Protein AF-A0A8S3RCA6-F1 (afdb_monomer_lite)

pLDDT: mean 74.39, std 16.46, range [29.83, 91.19]

Structure (mmCIF, N/CA/C/O backbone):
data_AF-A0A8S3RCA6-F1
#
_entry.id   AF-A0A8S3RCA6-F1
#
loop_
_atom_site.group_PDB
_atom_site.id
_atom_site.type_symbol
_atom_site.label_atom_id
_atom_site.label_alt_id
_atom_site.label_comp_id
_atom_site.label_asym_id
_atom_site.label_entity_id
_atom_site.label_seq_id
_atom_site.pdbx_PDB_ins_code
_atom_site.Cartn_x
_atom_site.Cartn_y
_atom_site.Cartn_z
_atom_site.occupancy
_atom_site.B_iso_or_equiv
_atom_site.auth_seq_id
_atom_site.auth_comp_id
_atom_site.auth_asym_id
_atom_site.auth_atom_id
_atom_site.pdbx_PDB_model_num
ATOM 1 N N . MET A 1 1 ? -30.533 16.360 -2.293 1.00 35.22 1 MET A N 1
ATOM 2 C CA . MET A 1 1 ? -29.053 16.396 -2.216 1.00 35.22 1 MET A CA 1
ATOM 3 C C . MET A 1 1 ? -28.481 15.273 -3.081 1.00 35.22 1 MET A C 1
ATOM 5 O O . MET A 1 1 ? -28.497 14.122 -2.670 1.00 35.22 1 MET A O 1
ATOM 9 N N . GLN A 1 2 ? -28.060 15.579 -4.310 1.00 29.83 2 GLN A N 1
ATOM 10 C CA . GLN A 1 2 ? -27.466 14.608 -5.238 1.00 29.83 2 GLN A CA 1
ATOM 11 C C . GLN A 1 2 ? -25.960 14.495 -4.982 1.00 29.83 2 GLN A C 1
ATOM 13 O O . GLN A 1 2 ? -25.217 15.459 -5.152 1.00 29.83 2 GLN A O 1
ATOM 18 N N . LEU A 1 3 ? -25.510 13.311 -4.565 1.00 32.88 3 LEU A N 1
ATOM 19 C CA . LEU A 1 3 ? -24.089 12.990 -4.443 1.00 32.88 3 LEU A CA 1
ATOM 20 C C . LEU A 1 3 ? -23.459 12.869 -5.847 1.00 32.88 3 LEU A C 1
ATOM 22 O O . LEU A 1 3 ? -24.056 12.255 -6.736 1.00 32.88 3 LEU A O 1
ATOM 26 N N . PRO A 1 4 ? -22.255 13.424 -6.082 1.00 33.28 4 PRO A N 1
ATOM 27 C CA . PRO A 1 4 ? -21.633 13.409 -7.400 1.00 33.28 4 PRO A CA 1
ATOM 28 C C . PRO A 1 4 ? -21.220 11.985 -7.810 1.00 33.28 4 PRO A C 1
ATOM 30 O O . PRO A 1 4 ? -20.382 11.350 -7.167 1.00 33.28 4 PRO A O 1
ATOM 33 N N . LYS A 1 5 ? -21.768 11.526 -8.945 1.00 37.28 5 LYS A N 1
ATOM 34 C CA . LYS A 1 5 ? -21.596 10.209 -9.605 1.00 37.28 5 LYS A CA 1
ATOM 35 C C . LYS A 1 5 ? -20.145 9.792 -9.943 1.00 37.28 5 LYS A C 1
ATOM 37 O O . LYS A 1 5 ? -19.930 8.708 -10.471 1.00 37.28 5 LYS A O 1
ATOM 42 N N . ASN A 1 6 ? -19.136 10.602 -9.616 1.00 37.44 6 ASN A N 1
ATOM 43 C CA . ASN A 1 6 ? -17.732 10.376 -9.991 1.00 37.44 6 ASN A CA 1
ATOM 44 C C . ASN A 1 6 ? -16.872 9.664 -8.929 1.00 37.44 6 ASN A C 1
ATOM 46 O O . ASN A 1 6 ? -15.682 9.465 -9.164 1.00 37.44 6 ASN A O 1
ATOM 50 N N . ARG A 1 7 ? -17.422 9.292 -7.763 1.00 39.59 7 ARG A N 1
ATOM 51 C CA . ARG A 1 7 ? -16.662 8.564 -6.721 1.00 39.59 7 ARG A CA 1
ATOM 52 C C . ARG A 1 7 ? -16.716 7.039 -6.853 1.00 39.59 7 ARG A C 1
ATOM 54 O O . ARG A 1 7 ? -15.795 6.373 -6.412 1.00 39.59 7 ARG A O 1
ATOM 61 N N . LEU A 1 8 ? -17.734 6.494 -7.520 1.00 41.62 8 LEU A N 1
ATOM 62 C CA . LEU A 1 8 ? -17.913 5.044 -7.693 1.00 41.62 8 LEU A CA 1
ATOM 63 C C . LEU A 1 8 ? -16.970 4.410 -8.732 1.00 41.62 8 LEU A C 1
ATOM 65 O O . LEU A 1 8 ? -16.856 3.192 -8.769 1.00 41.62 8 LEU A O 1
ATOM 69 N N . ARG A 1 9 ? -16.276 5.199 -9.566 1.00 46.41 9 ARG A N 1
ATOM 70 C CA . ARG A 1 9 ? -15.479 4.656 -10.682 1.00 46.41 9 ARG A CA 1
ATOM 71 C C . ARG A 1 9 ? -14.187 3.943 -10.274 1.00 46.41 9 ARG A C 1
ATOM 73 O O . ARG A 1 9 ? -13.765 3.075 -11.018 1.00 46.41 9 ARG A O 1
ATOM 80 N N . TYR A 1 10 ? -13.570 4.266 -9.136 1.00 50.38 10 TYR A N 1
ATOM 81 C CA . TYR A 1 10 ? -12.255 3.696 -8.795 1.00 50.38 10 TYR A CA 1
ATOM 82 C C . TYR A 1 10 ? -12.338 2.222 -8.396 1.00 50.38 10 TYR A C 1
ATOM 84 O O . TYR A 1 10 ? -11.565 1.417 -8.893 1.00 50.38 10 TYR A O 1
ATOM 92 N N . CYS A 1 11 ? -13.341 1.846 -7.601 1.00 53.59 11 CYS A N 1
ATOM 93 C CA . CYS A 1 11 ? -13.561 0.439 -7.272 1.00 53.59 11 CYS A CA 1
ATOM 94 C C . CYS A 1 11 ? -14.179 -0.379 -8.418 1.00 53.59 11 CYS A C 1
ATOM 96 O O . CYS A 1 11 ? -14.019 -1.593 -8.446 1.00 53.59 11 CYS A O 1
ATOM 98 N N . LEU A 1 12 ? -14.893 0.262 -9.354 1.00 46.16 12 LEU A N 1
ATOM 99 C CA . LEU A 1 12 ? -15.535 -0.421 -10.487 1.00 46.16 12 LEU A CA 1
ATOM 100 C C . LEU A 1 12 ? -14.536 -0.916 -11.546 1.00 46.16 12 LEU A C 1
ATOM 102 O O . LEU A 1 12 ? -14.899 -1.779 -12.332 1.00 46.16 12 LEU A O 1
ATOM 106 N N . LEU A 1 13 ? -13.302 -0.402 -11.564 1.00 46.78 13 LEU A N 1
ATOM 107 C CA . LEU A 1 13 ? -12.259 -0.832 -12.507 1.00 46.78 13 LEU A CA 1
ATOM 108 C C . LEU A 1 13 ? -11.434 -2.032 -12.009 1.00 46.78 13 LEU A C 1
ATOM 110 O O . LEU A 1 13 ? -10.612 -2.539 -12.759 1.00 46.78 13 LEU A O 1
ATOM 114 N N . ILE A 1 14 ? -11.618 -2.467 -10.756 1.00 49.12 14 ILE A N 1
ATOM 115 C CA . ILE A 1 14 ? -10.771 -3.493 -10.117 1.00 49.12 14 ILE A CA 1
ATOM 116 C C . ILE A 1 14 ? -11.273 -4.919 -10.420 1.00 49.12 14 ILE A C 1
ATOM 118 O O . ILE A 1 14 ? -10.495 -5.863 -10.379 1.00 49.12 14 ILE A O 1
ATOM 122 N N . PHE A 1 15 ? -12.558 -5.091 -10.753 1.00 46.88 15 PHE A N 1
ATOM 123 C CA . PHE A 1 15 ? -13.193 -6.416 -10.828 1.00 46.88 15 PHE A CA 1
ATOM 124 C C . PHE A 1 15 ? -13.282 -7.044 -12.231 1.00 46.88 15 PHE A C 1
ATOM 126 O O . PHE A 1 15 ? -13.815 -8.144 -12.334 1.00 46.88 15 PHE A O 1
ATOM 133 N N . ASP A 1 16 ? -12.786 -6.399 -13.295 1.00 38.59 16 ASP A N 1
ATOM 134 C CA . ASP A 1 16 ? -13.030 -6.875 -14.675 1.00 38.59 16 ASP A CA 1
ATOM 135 C C . ASP A 1 16 ? -11.905 -7.744 -15.278 1.00 38.59 16 ASP A C 1
ATOM 137 O O . ASP A 1 16 ? -12.037 -8.248 -16.386 1.00 38.59 16 ASP A O 1
ATOM 141 N N . GLU A 1 17 ? -10.798 -7.987 -14.569 1.00 41.53 17 GLU A N 1
ATOM 142 C CA . GLU A 1 17 ? -9.744 -8.874 -15.084 1.00 41.53 17 GLU A CA 1
ATOM 143 C C . GLU A 1 17 ? -8.926 -9.482 -13.933 1.00 41.53 17 GLU A C 1
ATOM 145 O O . GLU A 1 17 ? -7.954 -8.899 -13.453 1.00 41.53 17 GLU A O 1
ATOM 150 N N . GLN A 1 18 ? -9.305 -10.678 -13.462 1.00 44.38 18 GLN A N 1
ATOM 151 C CA . GLN A 1 18 ? -8.431 -11.489 -12.602 1.00 44.38 18 GLN A CA 1
ATOM 152 C C . GLN A 1 18 ? -7.278 -12.063 -13.433 1.00 44.38 18 GLN A C 1
ATOM 154 O O . GLN A 1 18 ? -7.255 -13.238 -13.809 1.00 44.38 18 GLN A O 1
ATOM 159 N N . MET A 1 19 ? -6.305 -11.214 -13.739 1.00 41.44 19 MET A N 1
ATOM 160 C CA . MET A 1 19 ? -5.084 -11.618 -14.414 1.00 41.44 19 MET A CA 1
ATOM 161 C C . MET A 1 19 ? -4.138 -12.247 -13.378 1.00 41.44 19 MET A C 1
ATOM 163 O O . MET A 1 19 ? -3.529 -11.559 -12.561 1.00 41.44 19 MET A O 1
ATOM 167 N N . HIS A 1 20 ? -4.056 -13.581 -13.394 1.00 48.84 20 HIS A N 1
ATOM 168 C CA . HIS A 1 20 ? -3.196 -14.414 -12.542 1.00 48.84 20 HIS A CA 1
ATOM 169 C C . HIS A 1 20 ? -1.703 -14.220 -12.880 1.00 48.84 20 HIS A C 1
ATOM 171 O O . HIS A 1 20 ? -1.061 -15.106 -13.441 1.00 48.84 20 HIS A O 1
ATOM 177 N N . CYS A 1 21 ? -1.134 -13.048 -12.589 1.00 52.44 21 CYS A N 1
ATOM 178 C CA . CYS A 1 21 ? 0.291 -12.800 -12.830 1.00 52.44 21 CYS A CA 1
ATOM 179 C C . CYS A 1 21 ? 1.182 -13.293 -11.671 1.00 52.44 21 CYS A C 1
ATOM 181 O O . CYS A 1 21 ? 2.349 -13.615 -11.890 1.00 52.44 21 CYS A O 1
ATOM 183 N N . CYS A 1 22 ? 0.642 -13.405 -10.451 1.00 60.19 22 CYS A N 1
ATOM 184 C CA . CYS A 1 22 ? 1.425 -13.690 -9.246 1.00 60.19 22 CYS A CA 1
ATOM 185 C C . CYS A 1 22 ? 1.025 -15.041 -8.640 1.00 60.19 22 CYS A C 1
ATOM 187 O O . CYS A 1 22 ? -0.157 -15.313 -8.451 1.00 60.19 22 CYS A O 1
ATOM 189 N N . SER A 1 23 ? 2.002 -15.879 -8.283 1.00 55.03 23 SER A N 1
ATOM 190 C CA . SER A 1 23 ? 1.782 -17.183 -7.634 1.00 55.03 23 SER A CA 1
ATOM 191 C C . SER A 1 23 ? 1.516 -17.073 -6.125 1.00 55.03 23 SER A C 1
ATOM 193 O O . SER A 1 23 ? 1.839 -17.995 -5.377 1.00 55.03 23 SER A O 1
ATOM 195 N N . VAL A 1 24 ? 1.020 -15.925 -5.657 1.00 60.00 24 VAL A N 1
ATOM 196 C CA . VAL A 1 24 ? 0.884 -15.619 -4.230 1.00 60.00 24 VAL A CA 1
ATOM 197 C C . VAL A 1 24 ? -0.580 -15.380 -3.900 1.00 60.00 24 VAL A C 1
ATOM 199 O O . VAL A 1 24 ? -1.249 -14.569 -4.540 1.00 60.00 24 VAL A O 1
ATOM 202 N N . ASN A 1 25 ? -1.056 -16.074 -2.872 1.00 58.25 25 ASN A N 1
ATOM 203 C CA . ASN A 1 25 ? -2.396 -15.895 -2.344 1.00 58.25 25 ASN A CA 1
ATOM 204 C C . ASN A 1 25 ? -2.435 -14.678 -1.417 1.00 58.25 25 ASN A C 1
ATOM 206 O O . ASN A 1 25 ? -1.639 -14.570 -0.485 1.00 58.25 25 ASN A O 1
ATOM 210 N N . LEU A 1 26 ? -3.392 -13.785 -1.660 1.00 66.44 26 LEU A N 1
ATOM 211 C CA . LEU A 1 26 ? -3.761 -12.748 -0.701 1.00 66.44 26 LEU A CA 1
ATOM 212 C C . LEU A 1 26 ? -4.358 -13.407 0.548 1.00 66.44 26 LEU A C 1
ATOM 214 O O . LEU A 1 26 ? -5.037 -14.433 0.462 1.00 66.44 26 LEU A O 1
ATOM 218 N N . THR A 1 27 ? -4.111 -12.823 1.715 1.00 63.62 27 THR A N 1
ATOM 219 C CA . THR A 1 27 ? -4.631 -13.339 2.984 1.00 63.62 27 THR A CA 1
ATOM 220 C C . THR A 1 27 ? -6.164 -13.258 3.023 1.00 63.62 27 THR A C 1
ATOM 222 O O . THR A 1 27 ? -6.785 -12.324 2.509 1.00 63.62 27 THR A O 1
ATOM 225 N N . GLY A 1 28 ? -6.803 -14.250 3.653 1.00 55.62 28 GLY A N 1
ATOM 226 C CA . GLY A 1 28 ? -8.254 -14.490 3.560 1.00 55.62 28 GLY A CA 1
ATOM 227 C C . GLY A 1 28 ? -9.176 -13.385 4.096 1.00 55.62 28 GLY A C 1
ATOM 228 O O . GLY A 1 28 ? -10.380 -13.445 3.882 1.00 55.62 28 GLY A O 1
ATOM 229 N N . ASN A 1 29 ? -8.644 -12.349 4.753 1.00 61.00 29 ASN A N 1
ATOM 230 C CA . ASN A 1 29 ? -9.440 -11.201 5.209 1.00 61.00 29 ASN A CA 1
ATOM 231 C C . ASN A 1 29 ? -9.604 -10.115 4.134 1.00 61.00 29 ASN A C 1
ATOM 233 O O . ASN A 1 29 ? -10.399 -9.188 4.310 1.00 61.00 29 ASN A O 1
ATOM 237 N N . VAL A 1 30 ? -8.836 -10.204 3.046 1.00 67.25 30 VAL A N 1
ATOM 238 C CA . VAL A 1 30 ? -8.795 -9.203 1.975 1.00 67.25 30 VAL A CA 1
ATOM 239 C C . VAL A 1 30 ? -8.817 -9.810 0.570 1.00 67.25 30 VAL A C 1
ATOM 241 O O . VAL A 1 30 ? -8.878 -9.057 -0.397 1.00 67.25 30 VAL A O 1
ATOM 244 N N . SER A 1 31 ? -8.825 -11.141 0.439 1.00 65.12 31 SER A N 1
ATOM 245 C CA . SER A 1 31 ? -8.811 -11.860 -0.846 1.00 65.12 31 SER A CA 1
ATOM 246 C C . SER A 1 31 ? -9.923 -11.437 -1.811 1.00 65.12 31 SER A C 1
ATOM 248 O O . SER A 1 31 ? -9.696 -11.381 -3.014 1.00 65.12 31 SER A O 1
ATOM 250 N N . ASP A 1 32 ? -11.099 -11.078 -1.290 1.00 74.44 32 ASP A N 1
ATOM 251 C CA . ASP A 1 32 ? -12.259 -10.678 -2.103 1.00 74.44 32 ASP A CA 1
ATOM 252 C C . ASP A 1 32 ? -12.297 -9.167 -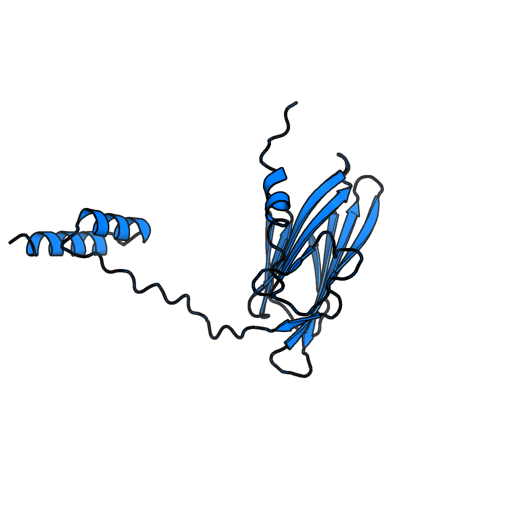2.391 1.00 74.44 32 ASP A C 1
ATOM 254 O O . ASP A 1 32 ? -13.140 -8.676 -3.145 1.00 74.44 32 ASP A O 1
ATOM 258 N N . ALA A 1 33 ? -11.413 -8.407 -1.743 1.00 82.62 33 ALA A N 1
ATOM 259 C CA . ALA A 1 33 ? -11.372 -6.951 -1.800 1.00 82.62 33 ALA A CA 1
ATOM 260 C C . ALA A 1 33 ? -10.079 -6.416 -2.417 1.00 82.62 33 AL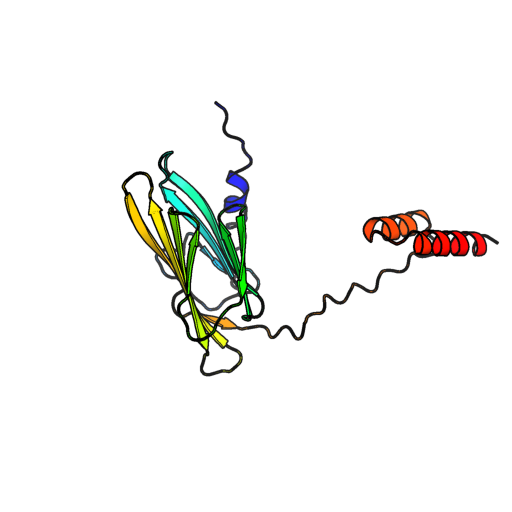A A C 1
ATOM 262 O O . ALA A 1 33 ? -10.033 -5.235 -2.751 1.00 82.62 33 ALA A O 1
ATOM 263 N N . CYS A 1 34 ? -9.048 -7.243 -2.559 1.00 85.12 34 CYS A N 1
ATOM 264 C CA . CYS A 1 34 ? -7.739 -6.863 -3.058 1.00 85.12 34 CYS A CA 1
ATOM 265 C C . CYS A 1 34 ? -7.326 -7.726 -4.247 1.00 85.12 34 CYS A C 1
ATOM 267 O O . CYS A 1 34 ? -7.726 -8.878 -4.378 1.00 85.12 34 CYS A O 1
ATOM 269 N N . SER A 1 35 ? -6.477 -7.166 -5.097 1.00 84.12 35 SER A N 1
ATOM 270 C CA . SER A 1 35 ? -5.823 -7.862 -6.195 1.00 84.12 35 SER A CA 1
ATOM 271 C C . SER A 1 35 ? -4.399 -7.346 -6.339 1.00 84.12 35 SER A C 1
ATOM 273 O O . SER A 1 35 ? -4.126 -6.167 -6.097 1.00 84.12 35 SER A O 1
ATOM 275 N N . PHE A 1 36 ? -3.483 -8.207 -6.768 1.00 82.06 36 PHE A N 1
ATOM 276 C CA . PHE A 1 36 ? -2.176 -7.738 -7.210 1.00 82.06 36 PHE A CA 1
ATOM 277 C C . PHE A 1 36 ? -2.312 -6.893 -8.481 1.00 82.06 36 PHE A C 1
ATOM 279 O O . PHE A 1 36 ? -3.244 -7.063 -9.272 1.00 82.06 36 PHE A O 1
ATOM 286 N N . THR A 1 37 ? -1.386 -5.961 -8.674 1.00 80.75 37 THR A N 1
ATOM 287 C CA . THR A 1 37 ? -1.248 -5.235 -9.934 1.00 80.75 37 THR A CA 1
ATOM 288 C C . THR A 1 37 ? -0.764 -6.180 -11.041 1.00 80.75 37 THR A C 1
ATOM 290 O O . THR A 1 37 ? -0.125 -7.195 -10.750 1.00 80.75 37 THR A O 1
ATOM 293 N N . PRO A 1 38 ? -1.014 -5.861 -12.327 1.00 76.69 38 PRO A N 1
ATOM 294 C CA . PRO A 1 38 ? -0.637 -6.734 -13.444 1.00 76.69 38 PRO A CA 1
ATOM 295 C C . PRO A 1 38 ? 0.864 -7.034 -13.559 1.00 76.69 38 PRO A C 1
ATOM 297 O O . PRO A 1 38 ? 1.251 -7.967 -14.249 1.00 76.69 38 PRO A O 1
ATOM 300 N N . ASP A 1 39 ? 1.715 -6.224 -12.931 1.00 74.88 39 ASP A N 1
ATOM 301 C CA . ASP A 1 39 ? 3.168 -6.377 -12.885 1.00 74.88 39 ASP A CA 1
ATOM 302 C C . ASP A 1 39 ? 3.678 -7.061 -11.603 1.00 74.88 39 ASP A C 1
ATOM 304 O O . ASP A 1 39 ? 4.891 -7.181 -11.431 1.00 74.88 39 ASP A O 1
ATOM 308 N N . CYS A 1 40 ? 2.785 -7.508 -10.710 1.00 78.31 40 CYS A N 1
ATOM 309 C CA . CYS A 1 40 ? 3.108 -8.118 -9.411 1.00 78.31 40 CYS A CA 1
ATOM 310 C C . CYS A 1 40 ? 4.009 -7.270 -8.506 1.00 78.31 40 CYS A C 1
ATOM 312 O O . CYS A 1 40 ? 4.636 -7.791 -7.583 1.00 78.31 40 CYS A O 1
ATOM 314 N N . GLN A 1 41 ? 4.084 -5.965 -8.764 1.00 80.94 41 GLN A N 1
ATOM 315 C CA . GLN A 1 41 ? 4.865 -5.023 -7.966 1.00 80.94 41 GLN A CA 1
ATOM 316 C C . GLN A 1 41 ? 3.999 -4.268 -6.969 1.00 80.94 41 GLN A C 1
ATOM 318 O O . GLN A 1 41 ? 4.506 -3.442 -6.223 1.00 80.94 41 GLN A O 1
ATOM 323 N N . GLY A 1 42 ? 2.703 -4.538 -6.923 1.00 83.81 42 GLY A N 1
ATOM 324 C CA . GLY A 1 42 ? 1.808 -3.841 -6.032 1.00 83.81 42 GLY A CA 1
ATOM 325 C C . GLY A 1 42 ? 0.491 -4.552 -5.826 1.00 83.81 42 GLY A C 1
ATOM 326 O O . GLY A 1 42 ? 0.221 -5.605 -6.398 1.00 83.81 42 GLY A O 1
ATOM 327 N N . ILE A 1 43 ? -0.332 -3.956 -4.977 1.00 86.25 43 ILE A N 1
ATOM 328 C CA . ILE A 1 43 ? -1.660 -4.423 -4.615 1.00 86.25 43 ILE A CA 1
ATOM 329 C C . ILE A 1 43 ? -2.612 -3.251 -4.650 1.00 86.25 43 ILE A C 1
ATOM 331 O O . ILE A 1 43 ? -2.301 -2.135 -4.236 1.00 86.25 43 ILE A O 1
ATOM 335 N N . THR A 1 44 ? -3.804 -3.532 -5.143 1.00 88.31 44 THR A N 1
ATOM 336 C CA . THR A 1 44 ? -4.922 -2.610 -5.177 1.00 88.31 44 THR A CA 1
ATOM 337 C C . THR A 1 44 ? -6.083 -3.236 -4.427 1.00 88.31 44 THR A C 1
ATOM 339 O O . THR A 1 44 ? -6.456 -4.372 -4.687 1.00 88.31 44 THR A O 1
ATOM 342 N N . CYS A 1 45 ? -6.652 -2.488 -3.494 1.00 87.19 45 CYS A N 1
ATOM 343 C CA . CYS A 1 45 ? -7.722 -2.914 -2.610 1.00 87.19 45 CYS A CA 1
ATOM 344 C C . CYS A 1 45 ? -8.914 -1.962 -2.692 1.00 87.19 45 CYS A C 1
ATOM 346 O O . CYS A 1 45 ? -8.753 -0.747 -2.781 1.00 87.19 45 CYS A O 1
ATOM 348 N N . CYS A 1 46 ? -10.121 -2.505 -2.575 1.00 89.25 46 CYS A N 1
ATOM 349 C CA . CYS A 1 46 ? -11.364 -1.771 -2.401 1.00 89.25 46 CYS A CA 1
ATOM 350 C C . CYS A 1 46 ? -12.040 -2.201 -1.092 1.00 89.25 46 CYS A C 1
ATOM 352 O O . CYS A 1 46 ? -12.889 -3.094 -1.060 1.00 89.25 46 CYS A O 1
ATOM 354 N N . LEU A 1 47 ? -11.660 -1.551 0.008 1.00 86.38 47 LEU A N 1
ATOM 355 C CA . LEU A 1 47 ? -12.074 -1.945 1.354 1.00 86.38 47 LEU A CA 1
ATOM 356 C C . LEU A 1 47 ? -13.378 -1.250 1.773 1.00 86.38 47 LEU A C 1
ATOM 358 O O . LEU A 1 47 ? -13.535 -0.045 1.554 1.00 86.38 47 LEU A O 1
ATOM 362 N N . PRO A 1 48 ? -14.325 -1.961 2.410 1.00 84.50 48 PRO A N 1
ATOM 363 C CA . PRO A 1 48 ? -15.536 -1.355 2.945 1.00 84.50 48 PRO A CA 1
ATOM 364 C C . PRO A 1 48 ? -15.262 -0.742 4.330 1.00 84.50 48 PRO A C 1
ATOM 366 O O . PRO A 1 48 ? -15.327 -1.423 5.354 1.00 84.50 48 PRO A O 1
ATOM 369 N N . LEU A 1 49 ? -14.978 0.559 4.373 1.00 83.31 49 LEU A N 1
ATOM 370 C CA . LEU A 1 49 ? -14.625 1.290 5.594 1.00 83.31 49 LEU A CA 1
ATOM 371 C C . LEU A 1 49 ? -15.834 2.021 6.193 1.00 83.31 49 LEU A C 1
ATOM 373 O O . LEU A 1 49 ? -16.671 2.554 5.464 1.00 83.31 49 LEU A O 1
ATOM 377 N N . LYS A 1 50 ? -15.934 2.068 7.526 1.00 81.81 50 LYS A N 1
ATOM 378 C CA . LYS A 1 50 ? -16.985 2.798 8.249 1.00 81.81 50 LYS A CA 1
ATOM 379 C C . LYS A 1 50 ? -16.490 4.185 8.658 1.00 81.81 50 LYS A C 1
ATOM 381 O O . LYS A 1 50 ? -15.597 4.323 9.479 1.00 81.81 50 LYS A O 1
ATOM 386 N N . PHE A 1 51 ? -17.090 5.228 8.107 1.00 77.44 51 PHE A N 1
ATOM 387 C CA . PHE A 1 51 ? -16.841 6.603 8.538 1.00 77.44 51 PHE A CA 1
ATOM 388 C C . PHE A 1 51 ? -18.039 7.114 9.346 1.00 77.44 51 PHE A C 1
ATOM 390 O O . PHE A 1 51 ? -19.100 6.490 9.330 1.00 77.44 51 PHE A O 1
ATOM 397 N N . ILE A 1 52 ? -17.913 8.286 9.984 1.00 77.88 52 ILE A N 1
ATOM 398 C CA . ILE A 1 52 ? -19.037 8.955 10.680 1.00 77.88 52 ILE A CA 1
ATOM 399 C C . ILE A 1 52 ? -20.270 9.055 9.765 1.00 77.88 52 ILE A C 1
ATOM 401 O O . ILE A 1 52 ? -21.397 8.823 10.185 1.00 77.88 52 ILE A O 1
ATOM 405 N N . ASN A 1 53 ? -20.049 9.311 8.472 1.00 78.31 53 ASN A N 1
ATOM 406 C CA . ASN A 1 53 ? -21.110 9.478 7.475 1.00 78.31 53 ASN A CA 1
ATOM 407 C C . ASN A 1 53 ? -21.550 8.151 6.820 1.00 78.31 53 ASN A C 1
ATOM 409 O O . ASN A 1 53 ? -21.990 8.154 5.665 1.00 78.31 53 ASN A O 1
ATOM 413 N N . GLY A 1 54 ? -21.377 7.026 7.516 1.00 80.25 54 GLY A N 1
ATOM 414 C CA . GLY A 1 54 ? -21.734 5.686 7.057 1.00 80.25 54 GLY A CA 1
ATOM 415 C C . GLY A 1 54 ? -20.599 4.921 6.373 1.00 80.25 54 GLY A C 1
ATOM 416 O O . GLY A 1 54 ? -19.451 5.368 6.289 1.00 80.25 54 GLY A O 1
ATOM 417 N N . GLN A 1 55 ? -20.931 3.728 5.880 1.00 83.44 55 GLN A N 1
ATOM 418 C CA . GLN A 1 55 ? -19.974 2.832 5.235 1.00 83.44 55 GLN A CA 1
ATOM 419 C C . GLN A 1 55 ? -19.701 3.250 3.787 1.00 83.44 55 GLN A C 1
ATOM 421 O O . GLN A 1 55 ? -20.620 3.571 3.030 1.00 83.44 55 GLN A O 1
ATOM 426 N N . ARG A 1 56 ? -18.428 3.250 3.387 1.00 83.81 56 ARG A N 1
ATOM 427 C CA . ARG A 1 56 ? -17.984 3.598 2.036 1.00 83.81 56 ARG A CA 1
ATOM 428 C C . ARG A 1 56 ? -16.909 2.627 1.572 1.00 83.81 56 ARG A C 1
ATOM 430 O O . ARG A 1 56 ? -16.040 2.239 2.342 1.00 83.81 56 ARG A O 1
ATOM 437 N N . LYS A 1 57 ? -16.979 2.250 0.296 1.00 86.56 57 LYS A N 1
ATOM 438 C CA . LYS A 1 57 ? -15.901 1.523 -0.371 1.00 86.56 57 LYS A CA 1
ATOM 439 C C . LYS A 1 57 ? -14.769 2.497 -0.668 1.00 86.56 57 LYS A C 1
ATOM 441 O O . LYS A 1 57 ? -15.025 3.515 -1.311 1.00 86.56 57 LYS A O 1
ATOM 446 N N . THR A 1 58 ? -13.568 2.176 -0.203 1.00 86.06 58 THR A N 1
ATOM 447 C CA . THR A 1 58 ? -12.387 3.022 -0.341 1.00 86.06 58 THR A CA 1
ATOM 448 C C . THR A 1 58 ? -11.279 2.305 -1.084 1.00 86.06 58 THR A C 1
ATOM 450 O O . THR A 1 58 ? -10.908 1.187 -0.731 1.00 86.06 58 THR A O 1
ATOM 453 N N . SER A 1 59 ? -10.774 2.972 -2.122 1.00 89.75 59 SER A N 1
ATOM 454 C CA . SER A 1 59 ? -9.659 2.483 -2.929 1.00 89.75 59 SER A CA 1
ATOM 455 C C . SER A 1 59 ? -8.343 2.742 -2.209 1.00 89.75 59 SER A C 1
ATOM 457 O O . SER A 1 59 ? -8.066 3.878 -1.819 1.00 89.75 59 SER A O 1
ATOM 459 N N . VAL A 1 60 ? -7.531 1.704 -2.076 1.00 88.94 60 VAL A N 1
ATOM 460 C CA . VAL A 1 60 ? -6.197 1.743 -1.480 1.00 88.94 60 VAL A CA 1
ATOM 461 C C . VAL A 1 60 ? -5.229 1.055 -2.430 1.00 88.94 60 VAL A C 1
ATOM 463 O O . VAL A 1 60 ? -5.545 -0.016 -2.938 1.00 88.94 60 VAL A O 1
ATOM 466 N N . THR A 1 61 ? -4.064 1.647 -2.684 1.00 89.38 61 THR A N 1
ATOM 467 C CA . THR A 1 61 ? -3.026 1.011 -3.511 1.00 89.38 61 THR A CA 1
ATOM 468 C C . THR A 1 61 ? -1.673 1.046 -2.826 1.00 89.38 61 THR A C 1
ATOM 470 O O . THR A 1 61 ? -1.355 2.020 -2.148 1.00 89.38 61 THR A O 1
ATOM 473 N N . PHE A 1 62 ? -0.878 0.008 -3.062 1.00 88.88 62 PHE A N 1
ATOM 474 C CA . PHE A 1 62 ? 0.494 -0.169 -2.594 1.00 88.88 62 PHE A CA 1
ATOM 475 C C . PHE A 1 62 ? 1.349 -0.642 -3.755 1.00 88.88 62 PHE A C 1
ATOM 477 O O . PHE A 1 62 ? 1.108 -1.734 -4.241 1.00 88.88 62 PHE A O 1
ATOM 484 N N . ASN A 1 63 ? 2.332 0.139 -4.189 1.00 88.44 63 ASN A N 1
ATOM 485 C CA . ASN A 1 63 ? 3.197 -0.181 -5.321 1.00 88.44 63 ASN A CA 1
ATOM 486 C C . ASN A 1 63 ? 4.671 -0.054 -4.919 1.00 88.44 63 ASN A C 1
ATOM 488 O O . ASN A 1 63 ? 5.141 1.020 -4.546 1.00 88.44 63 ASN A O 1
ATOM 492 N N . PHE A 1 64 ? 5.410 -1.150 -5.042 1.00 85.00 64 PHE A N 1
ATOM 493 C CA . PHE A 1 64 ? 6.845 -1.252 -4.815 1.00 85.00 64 PHE A CA 1
ATOM 494 C C . PHE A 1 64 ? 7.588 -0.947 -6.116 1.00 85.00 64 PHE A C 1
ATOM 496 O O . PHE A 1 64 ? 7.754 -1.795 -6.992 1.00 85.00 64 PHE A O 1
ATOM 503 N N . ILE A 1 65 ? 8.067 0.285 -6.250 1.00 84.38 65 ILE A N 1
ATOM 504 C CA . ILE A 1 65 ? 8.765 0.755 -7.443 1.00 84.38 65 ILE A CA 1
ATOM 505 C C . ILE A 1 65 ? 10.241 0.382 -7.317 1.00 84.38 65 ILE A C 1
ATOM 507 O O . ILE A 1 65 ? 11.000 0.981 -6.554 1.00 84.38 65 ILE A O 1
ATOM 511 N N . SER A 1 66 ? 10.659 -0.625 -8.091 1.00 78.31 66 SER A N 1
ATOM 512 C CA . SER A 1 66 ? 12.047 -1.132 -8.108 1.00 78.31 66 SER A CA 1
ATOM 513 C C . SER A 1 66 ? 12.597 -1.514 -6.723 1.00 78.31 66 SER A C 1
ATOM 515 O O . SER A 1 66 ? 13.809 -1.582 -6.550 1.00 78.31 66 SER A O 1
ATOM 517 N N . CYS A 1 67 ? 11.717 -1.737 -5.740 1.00 78.00 67 CYS A N 1
ATOM 518 C CA . CYS A 1 67 ? 12.039 -2.046 -4.342 1.00 78.00 67 CYS A CA 1
ATOM 519 C C . CYS A 1 67 ? 12.933 -1.033 -3.618 1.00 78.00 67 CYS A C 1
ATOM 521 O O . CYS A 1 67 ? 13.466 -1.317 -2.550 1.00 78.00 67 CYS A O 1
ATOM 523 N N . THR A 1 68 ? 13.063 0.164 -4.180 1.00 81.56 68 THR A N 1
ATOM 524 C CA . THR A 1 68 ? 13.735 1.308 -3.557 1.00 81.56 68 THR A CA 1
ATOM 525 C C . THR A 1 68 ? 12.740 2.372 -3.134 1.00 81.56 68 THR A C 1
ATOM 527 O O . THR A 1 68 ? 13.028 3.168 -2.247 1.00 81.56 68 THR A O 1
ATOM 530 N N . GLU A 1 69 ? 11.576 2.401 -3.777 1.00 86.31 69 GLU A N 1
ATOM 531 C CA . GLU A 1 69 ? 10.526 3.378 -3.539 1.00 86.31 69 GLU A CA 1
ATO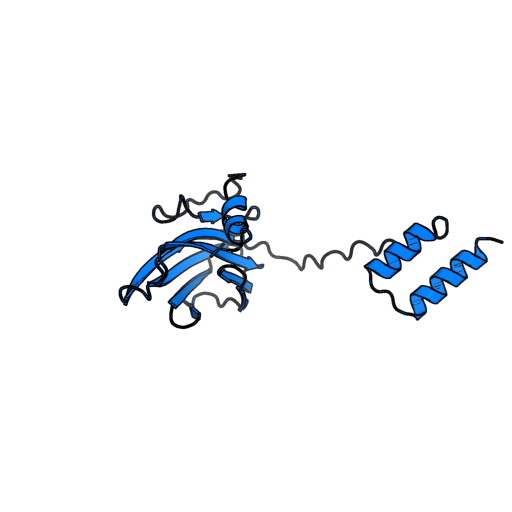M 532 C C . GLU A 1 69 ? 9.195 2.659 -3.316 1.00 86.31 69 GLU A C 1
ATOM 534 O O . GLU A 1 69 ? 8.880 1.663 -3.970 1.00 86.31 69 GLU A O 1
ATOM 539 N N . LEU A 1 70 ? 8.409 3.182 -2.385 1.00 87.06 70 LEU A N 1
ATOM 540 C CA . LEU A 1 70 ? 7.037 2.793 -2.127 1.00 87.06 70 LEU A CA 1
ATOM 541 C C . LEU A 1 70 ? 6.129 3.945 -2.531 1.00 87.06 70 LEU A C 1
ATOM 543 O O . LEU A 1 70 ? 6.235 5.048 -1.992 1.00 87.06 70 LEU A O 1
ATOM 547 N N . GLU A 1 71 ? 5.209 3.669 -3.442 1.00 90.44 71 GLU A N 1
ATOM 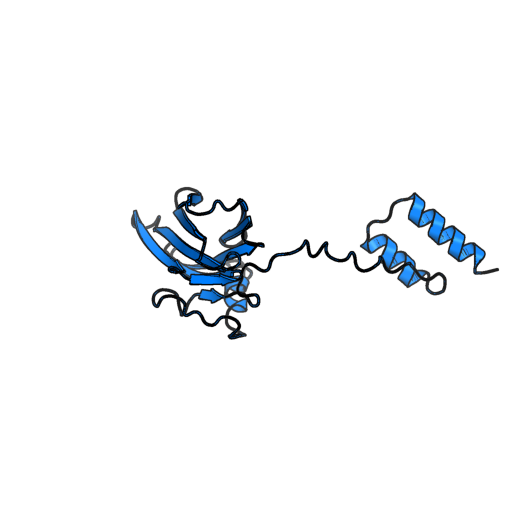548 C CA . GLU A 1 71 ? 4.084 4.541 -3.739 1.00 90.44 71 GLU A CA 1
ATOM 549 C C . GLU A 1 71 ? 2.821 3.937 -3.136 1.00 90.44 71 GLU A C 1
ATOM 551 O O . GLU A 1 71 ? 2.458 2.801 -3.437 1.00 90.44 71 GLU A O 1
ATOM 556 N N . TYR A 1 72 ? 2.126 4.698 -2.297 1.00 90.50 72 TYR A N 1
ATOM 557 C CA . TYR A 1 72 ? 0.843 4.280 -1.751 1.00 90.50 72 TYR A CA 1
ATOM 558 C C . TYR A 1 72 ? -0.214 5.353 -1.968 1.00 90.50 72 TYR A C 1
ATOM 560 O O . TYR A 1 72 ? 0.076 6.552 -2.029 1.00 90.50 72 TYR A O 1
ATOM 568 N N . SER A 1 73 ? -1.467 4.923 -2.100 1.00 90.38 73 SER A N 1
ATOM 569 C CA . SER A 1 73 ? -2.584 5.838 -2.290 1.00 90.38 73 SER A CA 1
ATOM 570 C C . SER A 1 73 ? -3.801 5.452 -1.466 1.00 90.38 73 SER A C 1
ATOM 572 O O . SER A 1 73 ? -4.060 4.280 -1.198 1.00 90.38 73 SER A O 1
ATOM 574 N N . ILE A 1 74 ? -4.550 6.478 -1.068 1.00 88.69 74 ILE A N 1
ATOM 575 C CA . ILE A 1 74 ? -5.898 6.359 -0.520 1.00 88.69 74 ILE A CA 1
ATOM 576 C C . ILE A 1 74 ? -6.774 7.284 -1.355 1.00 88.69 74 ILE A C 1
ATOM 578 O O . ILE A 1 74 ? -6.591 8.509 -1.365 1.00 88.69 74 ILE A O 1
ATOM 582 N N . GLU A 1 75 ? -7.742 6.703 -2.055 1.00 87.31 75 GLU A N 1
ATOM 583 C CA . GLU A 1 75 ? -8.600 7.395 -3.015 1.00 87.31 75 GLU A CA 1
ATOM 584 C C . GLU A 1 75 ? -7.794 8.135 -4.097 1.00 87.31 75 GLU A C 1
ATOM 586 O O . GLU A 1 75 ? -7.305 7.538 -5.048 1.00 87.31 75 GLU A O 1
ATOM 591 N N . ARG A 1 76 ? -7.682 9.463 -3.982 1.00 82.81 76 ARG A N 1
ATOM 592 C CA . ARG A 1 76 ? -6.987 10.335 -4.943 1.00 82.81 76 ARG A CA 1
ATOM 593 C C . ARG A 1 76 ? -5.681 10.895 -4.398 1.00 82.81 76 ARG A C 1
ATOM 595 O O . ARG A 1 76 ? -5.001 11.632 -5.107 1.00 82.81 76 ARG A O 1
ATOM 602 N N . LYS A 1 77 ? -5.383 10.641 -3.125 1.00 86.25 77 LYS A N 1
ATOM 603 C CA . LYS A 1 77 ? -4.158 11.118 -2.495 1.00 86.25 77 LYS A CA 1
ATOM 604 C C . LYS A 1 77 ? -3.093 10.053 -2.674 1.00 86.25 77 LYS A C 1
ATOM 606 O O . LYS A 1 77 ? -3.347 8.892 -2.375 1.00 86.25 77 LYS A O 1
ATOM 611 N N . VAL A 1 78 ? -1.941 10.478 -3.170 1.00 89.12 78 VAL A N 1
ATOM 612 C CA . VAL A 1 78 ? -0.795 9.624 -3.468 1.00 89.12 78 VAL A CA 1
ATOM 613 C C . VAL A 1 78 ? 0.386 10.143 -2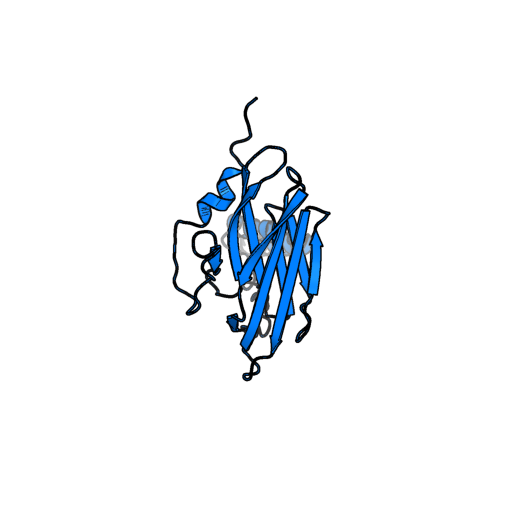.669 1.00 89.12 78 VAL A C 1
ATOM 615 O O . VAL A 1 78 ? 0.594 11.356 -2.585 1.00 89.12 78 VAL A O 1
ATOM 618 N N . TRP A 1 79 ? 1.148 9.222 -2.103 1.00 89.38 79 TRP A N 1
ATOM 619 C CA . TRP A 1 79 ? 2.373 9.492 -1.374 1.00 89.38 79 TRP A CA 1
ATOM 620 C C . TRP A 1 79 ? 3.475 8.579 -1.892 1.00 89.38 79 TRP A C 1
ATOM 622 O O . TRP A 1 79 ? 3.213 7.455 -2.316 1.00 89.38 79 TRP A O 1
ATOM 632 N N . GLN A 1 80 ? 4.706 9.076 -1.846 1.00 90.44 80 GLN A N 1
ATOM 633 C CA . GLN A 1 80 ? 5.898 8.341 -2.245 1.00 90.44 80 GLN A CA 1
ATOM 634 C C . GLN A 1 80 ? 6.946 8.437 -1.140 1.00 90.44 80 GLN A C 1
ATOM 636 O O . GLN A 1 80 ? 7.131 9.504 -0.544 1.00 90.44 80 GLN A O 1
ATOM 641 N N . LYS A 1 81 ? 7.615 7.321 -0.861 1.00 87.12 81 LYS A N 1
ATOM 642 C CA . LYS A 1 81 ? 8.655 7.199 0.164 1.00 87.12 81 LYS A CA 1
ATOM 643 C C . LYS A 1 81 ? 9.772 6.292 -0.325 1.00 87.12 81 LYS A C 1
ATOM 645 O O . LYS A 1 81 ? 9.521 5.350 -1.067 1.00 87.12 81 LYS A O 1
ATOM 650 N N . SER A 1 82 ? 10.992 6.546 0.131 1.00 85.31 82 SER A N 1
ATOM 651 C CA . SER A 1 82 ? 12.077 5.579 -0.022 1.00 85.31 82 SER A CA 1
ATOM 652 C C . SER A 1 82 ? 11.842 4.394 0.915 1.00 85.31 82 SER A C 1
ATOM 654 O O . SER A 1 82 ? 11.400 4.575 2.050 1.00 85.31 82 SER A O 1
ATOM 656 N N . LEU A 1 83 ? 12.128 3.189 0.437 1.00 81.50 83 LEU A N 1
ATOM 657 C CA . LEU A 1 83 ? 12.069 1.966 1.227 1.00 81.50 83 LEU A CA 1
ATOM 658 C C . LEU A 1 83 ? 13.391 1.759 1.963 1.00 81.50 83 LEU A C 1
ATOM 660 O O . LEU A 1 83 ? 14.464 1.848 1.368 1.00 81.50 83 LEU A O 1
ATOM 664 N N . GLU A 1 84 ? 13.297 1.444 3.251 1.00 82.38 84 GLU A N 1
ATOM 665 C CA . GLU A 1 84 ? 14.409 0.915 4.036 1.00 82.38 84 GLU A CA 1
ATOM 666 C C . GLU A 1 84 ? 14.209 -0.592 4.208 1.00 82.38 84 GLU A C 1
ATOM 668 O O . GLU A 1 84 ? 13.111 -1.047 4.532 1.00 82.38 84 GLU A O 1
ATOM 673 N N . THR A 1 85 ? 15.262 -1.369 3.974 1.00 82.69 85 THR A N 1
ATOM 674 C CA . THR A 1 85 ? 15.255 -2.819 4.182 1.00 82.69 85 THR A CA 1
ATOM 675 C C . THR A 1 85 ? 15.472 -3.177 5.647 1.00 82.69 85 THR A C 1
ATOM 677 O O . THR A 1 85 ? 16.141 -2.457 6.387 1.00 82.69 85 THR A O 1
ATOM 680 N N . ASP A 1 86 ? 14.910 -4.315 6.042 1.00 81.31 86 ASP A N 1
ATOM 681 C CA . ASP A 1 86 ? 15.048 -4.961 7.349 1.00 81.31 86 ASP A CA 1
ATOM 682 C C . ASP A 1 86 ? 14.557 -4.103 8.527 1.00 81.31 86 ASP A C 1
ATOM 684 O O . ASP A 1 86 ? 15.007 -4.238 9.666 1.00 81.31 86 ASP A O 1
ATOM 688 N N . LYS A 1 87 ? 13.584 -3.226 8.254 1.00 85.12 87 LYS A N 1
ATOM 689 C CA . LYS A 1 87 ? 12.883 -2.422 9.257 1.00 85.12 87 LYS A CA 1
ATOM 690 C C . LYS A 1 87 ? 11.381 -2.421 9.010 1.00 85.12 87 LYS A C 1
ATOM 692 O O . LYS A 1 87 ? 10.921 -2.451 7.871 1.00 85.12 87 LYS A O 1
ATOM 697 N N . VAL A 1 88 ? 10.629 -2.349 10.105 1.00 87.00 88 VAL A N 1
ATOM 698 C CA . VAL A 1 88 ? 9.199 -2.038 10.077 1.00 87.00 88 VAL A CA 1
ATOM 699 C C . VAL A 1 88 ? 9.060 -0.524 10.124 1.00 87.00 88 VAL A C 1
ATOM 701 O O . VAL A 1 88 ? 9.591 0.122 11.028 1.00 87.00 88 VAL A O 1
ATOM 704 N N . VAL A 1 89 ? 8.363 0.036 9.144 1.00 89.31 89 VAL A N 1
ATOM 705 C CA . VAL A 1 89 ? 8.069 1.464 9.066 1.00 89.31 89 VAL A CA 1
ATOM 706 C C . VAL A 1 89 ? 6.582 1.671 9.307 1.00 89.31 89 VAL A C 1
ATOM 708 O O . VAL A 1 89 ? 5.745 1.012 8.689 1.00 89.31 89 VAL A O 1
ATOM 711 N N . THR A 1 90 ? 6.274 2.609 10.200 1.00 90.94 90 THR A N 1
ATOM 712 C CA . THR A 1 90 ? 4.911 3.026 10.529 1.00 90.94 90 THR A CA 1
ATOM 713 C C . THR A 1 90 ? 4.668 4.435 10.006 1.00 90.94 90 THR A C 1
ATOM 715 O O . THR A 1 90 ? 5.359 5.375 10.395 1.00 90.94 90 THR A O 1
ATOM 718 N N . GLU A 1 91 ? 3.665 4.598 9.150 1.00 88.69 91 GLU A N 1
ATOM 719 C CA . GLU A 1 91 ? 3.276 5.884 8.573 1.00 88.69 91 GLU A CA 1
ATOM 720 C C . GLU A 1 91 ? 1.829 6.212 8.944 1.00 88.69 91 GLU A C 1
ATOM 722 O O . GLU A 1 91 ? 0.906 5.451 8.651 1.00 88.69 91 GLU A O 1
ATOM 727 N N . ASN A 1 92 ? 1.628 7.374 9.566 1.00 88.12 92 ASN A N 1
ATOM 728 C CA . ASN A 1 92 ? 0.304 7.870 9.933 1.00 88.12 92 ASN A CA 1
ATOM 729 C C . ASN A 1 92 ? -0.191 8.873 8.886 1.00 88.12 92 ASN A C 1
ATOM 731 O O . ASN A 1 92 ? 0.484 9.854 8.569 1.00 88.12 92 ASN A O 1
ATOM 735 N N . ILE A 1 93 ? -1.400 8.657 8.374 1.00 86.25 93 ILE A N 1
ATOM 736 C CA . ILE A 1 93 ? -2.067 9.562 7.436 1.00 86.25 93 ILE A CA 1
ATOM 737 C C . ILE A 1 93 ? -3.249 10.198 8.160 1.00 86.25 93 ILE A C 1
ATOM 739 O O . ILE A 1 93 ? -4.382 9.701 8.144 1.00 86.25 93 ILE A O 1
ATOM 743 N N . GLY A 1 94 ? -2.957 11.331 8.798 1.00 83.25 94 GLY A N 1
ATOM 744 C CA . GLY A 1 94 ? -3.863 11.934 9.772 1.00 83.25 94 GLY A CA 1
ATOM 745 C C . GLY A 1 94 ? -4.122 10.980 10.939 1.00 83.25 94 GLY A C 1
ATOM 746 O O . GLY A 1 94 ? -3.288 10.132 11.243 1.00 83.25 94 GLY A O 1
ATOM 747 N N . ASP A 1 95 ? -5.306 11.085 11.538 1.00 80.38 95 ASP A N 1
ATOM 748 C CA . ASP A 1 95 ? -5.674 10.312 12.737 1.00 80.38 95 ASP A CA 1
ATOM 749 C C . ASP A 1 95 ? -6.495 9.051 12.413 1.00 80.38 95 ASP A C 1
ATOM 751 O O . ASP A 1 95 ? -6.995 8.364 13.299 1.00 80.38 95 ASP A O 1
ATOM 755 N N . THR A 1 96 ? -6.721 8.776 11.125 1.00 83.44 96 THR A N 1
ATOM 756 C CA . THR A 1 96 ? -7.660 7.734 10.671 1.00 83.44 96 THR A CA 1
ATOM 757 C C . THR A 1 96 ? -6.955 6.508 10.111 1.00 83.44 96 THR A C 1
ATOM 759 O O . THR A 1 96 ? -7.467 5.401 10.251 1.00 83.44 96 THR A O 1
ATOM 762 N N . PHE A 1 97 ? -5.811 6.691 9.456 1.00 88.19 97 PHE A N 1
ATOM 763 C CA . PHE A 1 97 ? -5.119 5.618 8.756 1.00 88.19 97 PHE A CA 1
ATOM 764 C C . PHE A 1 97 ? -3.689 5.508 9.257 1.00 88.19 97 PHE A C 1
ATOM 766 O O . PHE A 1 97 ? -2.977 6.510 9.325 1.00 88.19 97 PHE A O 1
ATOM 773 N N . GLN A 1 98 ? -3.265 4.283 9.523 1.00 91.19 98 GLN A N 1
ATOM 774 C CA . GLN A 1 98 ? -1.883 3.948 9.807 1.00 91.19 98 GLN A CA 1
ATOM 775 C C . GLN A 1 98 ? -1.469 2.778 8.921 1.00 91.19 98 GLN A C 1
ATOM 777 O O . GLN A 1 98 ? -2.165 1.767 8.849 1.00 91.19 98 GLN A O 1
ATOM 782 N N . TYR A 1 99 ? -0.331 2.920 8.255 1.00 89.31 99 TYR A N 1
ATOM 783 C CA . TYR A 1 99 ? 0.297 1.843 7.508 1.00 89.31 99 TYR A CA 1
ATOM 784 C C . TYR A 1 99 ? 1.510 1.335 8.251 1.00 89.31 99 TYR A C 1
ATOM 786 O O . TYR A 1 99 ? 2.371 2.126 8.622 1.00 89.31 99 TYR A O 1
ATOM 794 N N . ASN A 1 100 ? 1.591 0.020 8.399 1.00 90.12 100 ASN A N 1
ATOM 795 C CA . ASN A 1 100 ? 2.799 -0.656 8.834 1.00 90.12 100 ASN A CA 1
ATOM 796 C C . ASN A 1 100 ? 3.292 -1.495 7.668 1.00 90.12 100 ASN A C 1
ATOM 798 O O . ASN A 1 100 ? 2.552 -2.327 7.146 1.00 90.12 100 ASN A O 1
ATOM 802 N N . TYR A 1 101 ? 4.519 -1.260 7.229 1.00 88.50 101 TYR A N 1
ATOM 803 C CA . TYR A 1 101 ? 5.110 -2.054 6.165 1.00 88.50 101 TYR A CA 1
ATOM 804 C C . TYR A 1 101 ? 6.545 -2.425 6.496 1.00 88.50 101 TYR A C 1
ATOM 806 O O . TYR A 1 101 ? 7.261 -1.683 7.170 1.00 88.50 101 TYR A O 1
ATOM 814 N N . SER A 1 102 ? 6.972 -3.579 6.004 1.00 87.00 102 SER A N 1
ATOM 815 C CA . SER A 1 102 ? 8.353 -4.029 6.106 1.00 87.00 102 SER A CA 1
ATOM 816 C C . SER A 1 102 ? 8.800 -4.688 4.814 1.00 87.00 102 SER A C 1
ATOM 818 O O . SER A 1 102 ? 8.018 -5.327 4.104 1.00 87.00 102 SER A O 1
ATOM 820 N N . LEU A 1 103 ? 10.080 -4.492 4.514 1.00 86.50 103 LEU A N 1
ATOM 821 C CA . LEU A 1 103 ? 10.762 -5.105 3.390 1.00 86.50 103 LEU A CA 1
ATOM 822 C C . LEU A 1 103 ? 11.954 -5.876 3.951 1.00 86.50 103 LEU A C 1
ATOM 824 O O . LEU A 1 103 ? 12.929 -5.263 4.375 1.00 86.50 103 LEU A O 1
ATOM 828 N N . THR A 1 104 ? 11.887 -7.199 3.986 1.00 84.56 104 THR A N 1
ATOM 829 C CA . THR A 1 104 ? 12.987 -8.038 4.472 1.00 84.56 104 THR A CA 1
ATOM 830 C C . THR A 1 104 ? 13.719 -8.638 3.287 1.00 84.56 104 THR A C 1
ATOM 832 O O . THR A 1 104 ? 13.096 -9.167 2.360 1.00 84.56 104 THR A O 1
ATOM 835 N N . SER A 1 105 ? 15.047 -8.533 3.291 1.00 75.69 105 SER A N 1
ATOM 836 C CA . SER A 1 105 ? 15.865 -9.159 2.253 1.00 75.69 105 SER A CA 1
ATOM 837 C C . SER A 1 105 ? 15.684 -10.683 2.285 1.00 75.69 105 SER A C 1
ATOM 839 O O . SER A 1 105 ? 15.786 -11.322 3.331 1.00 75.69 105 SER A O 1
ATOM 841 N N . GLY A 1 106 ? 15.331 -11.273 1.141 1.00 65.56 106 GLY A N 1
ATOM 842 C CA . GLY A 1 106 ? 15.244 -12.724 1.009 1.00 65.56 106 GLY A CA 1
ATOM 843 C C . GLY A 1 106 ? 16.629 -13.365 0.894 1.00 65.56 106 GLY A C 1
ATOM 844 O O . GLY A 1 106 ? 17.638 -12.688 0.706 1.00 65.56 106 GLY A O 1
ATOM 845 N N . PHE A 1 107 ? 16.676 -14.700 0.938 1.00 54.56 107 PHE A N 1
ATOM 846 C CA . PHE A 1 107 ? 17.913 -15.463 0.710 1.00 54.56 107 PHE A CA 1
ATOM 847 C C . PHE A 1 107 ? 18.521 -15.222 -0.688 1.00 54.56 107 PHE A C 1
ATOM 849 O O . PHE A 1 107 ? 19.736 -15.311 -0.854 1.00 54.56 107 PHE A O 1
ATOM 856 N N . ASP A 1 108 ? 17.687 -14.881 -1.677 1.00 61.47 108 ASP A N 1
ATOM 857 C CA . ASP A 1 108 ? 18.111 -14.432 -3.005 1.00 61.47 108 ASP A CA 1
ATOM 858 C C . ASP A 1 108 ? 18.175 -12.898 -3.043 1.00 61.47 108 ASP A C 1
ATOM 860 O O . ASP A 1 108 ? 17.171 -12.233 -2.790 1.00 61.47 108 ASP A O 1
ATOM 864 N N . SER A 1 109 ? 19.291 -12.324 -3.504 1.00 61.69 109 SER A N 1
ATOM 865 C CA . SER A 1 109 ? 19.526 -10.866 -3.624 1.00 61.69 109 SER A CA 1
ATOM 866 C C . SER A 1 109 ? 18.567 -10.100 -4.559 1.00 61.69 109 SER A C 1
ATOM 868 O O . SER A 1 109 ? 18.733 -8.903 -4.782 1.00 61.69 109 SER A O 1
ATOM 870 N N . SER A 1 110 ? 17.571 -10.780 -5.130 1.00 65.69 110 SER A N 1
ATOM 871 C CA . SER A 1 110 ? 16.578 -10.240 -6.070 1.00 65.69 110 SER A CA 1
ATOM 872 C C . SER A 1 110 ? 15.125 -10.386 -5.597 1.00 65.69 110 SER A C 1
ATOM 874 O O . SER A 1 110 ? 14.208 -9.931 -6.289 1.00 65.69 110 SER A O 1
ATOM 876 N N . LYS A 1 111 ? 14.901 -11.006 -4.432 1.00 74.12 111 LYS A N 1
ATOM 877 C CA . LYS A 1 111 ? 13.572 -11.225 -3.853 1.00 74.12 111 LYS A CA 1
ATOM 878 C C . LYS A 1 111 ? 13.508 -10.605 -2.470 1.00 74.12 111 LYS A C 1
ATOM 880 O O . LYS A 1 111 ? 14.426 -10.762 -1.669 1.00 74.12 111 LYS A O 1
ATOM 885 N N . TYR A 1 112 ? 12.401 -9.934 -2.198 1.00 80.38 112 TYR A N 1
ATOM 886 C CA . TYR A 1 112 ? 12.155 -9.322 -0.903 1.00 80.38 112 TYR A CA 1
ATOM 887 C C . TYR A 1 112 ? 10.838 -9.841 -0.359 1.00 80.38 112 TYR A C 1
ATOM 889 O O . TYR A 1 112 ? 9.840 -9.885 -1.082 1.00 80.38 112 TYR A O 1
ATOM 897 N N . ALA A 1 113 ? 10.861 -10.242 0.907 1.00 84.62 113 ALA A N 1
ATOM 898 C CA . ALA A 1 113 ? 9.665 -10.594 1.643 1.00 84.62 113 ALA A CA 1
ATOM 899 C C . ALA A 1 113 ? 9.018 -9.307 2.145 1.00 84.62 113 ALA A C 1
ATOM 901 O O . ALA A 1 113 ? 9.670 -8.463 2.762 1.00 84.62 113 ALA A O 1
ATOM 902 N N . VAL A 1 114 ? 7.735 -9.152 1.852 1.00 83.62 114 VAL A N 1
ATOM 903 C CA . VAL A 1 114 ? 6.996 -7.929 2.125 1.00 83.62 114 VAL A CA 1
ATOM 904 C C . VAL A 1 114 ? 5.805 -8.215 3.000 1.00 83.62 114 VAL A C 1
ATOM 906 O O . VAL A 1 114 ? 5.036 -9.139 2.739 1.00 83.62 114 VAL A O 1
ATOM 909 N N . THR A 1 115 ? 5.651 -7.368 4.008 1.00 87.25 115 THR A N 1
ATOM 910 C CA . THR A 1 115 ? 4.480 -7.344 4.879 1.00 87.25 115 THR A CA 1
ATOM 911 C C . THR A 1 115 ? 3.874 -5.954 4.815 1.00 87.25 115 THR A C 1
ATOM 913 O O . THR A 1 115 ? 4.603 -4.961 4.863 1.00 87.25 115 THR A O 1
ATOM 916 N N . VAL A 1 116 ? 2.553 -5.880 4.666 1.00 87.25 116 VAL A N 1
ATOM 917 C CA . VAL A 1 116 ? 1.806 -4.620 4.646 1.00 87.25 116 VAL A CA 1
ATOM 918 C C . VAL A 1 116 ? 0.529 -4.795 5.449 1.00 87.25 116 VAL A C 1
ATOM 920 O O . VAL A 1 116 ? -0.366 -5.544 5.055 1.00 87.25 116 VAL A O 1
ATOM 923 N N . ASP A 1 117 ? 0.417 -4.022 6.519 1.00 89.56 117 ASP A N 1
ATOM 924 C CA . ASP A 1 117 ? -0.784 -3.880 7.322 1.00 89.56 117 ASP A CA 1
ATOM 925 C C . ASP A 1 117 ? -1.340 -2.462 7.197 1.00 89.56 117 ASP A C 1
ATOM 927 O O . ASP A 1 117 ? -0.621 -1.462 7.257 1.00 89.56 117 ASP A O 1
ATOM 931 N N . LEU A 1 118 ? -2.659 -2.379 7.072 1.00 88.81 118 LEU A N 1
ATOM 932 C CA . LEU A 1 118 ? -3.418 -1.143 7.139 1.00 88.81 118 LEU A CA 1
ATOM 933 C C . LEU A 1 118 ? -4.291 -1.155 8.384 1.00 88.81 118 LEU A C 1
ATOM 935 O O . LEU A 1 118 ? -5.251 -1.918 8.466 1.00 88.81 118 LEU A O 1
ATOM 939 N N . GLN A 1 119 ? -4.023 -0.262 9.323 1.00 90.12 119 GLN A N 1
ATOM 940 C CA . GLN A 1 119 ? -4.931 0.017 10.419 1.00 90.12 119 GLN A CA 1
ATOM 941 C C . GLN A 1 119 ? -5.816 1.214 10.072 1.00 90.12 119 GLN A C 1
ATOM 943 O O . GLN A 1 119 ? -5.347 2.276 9.662 1.00 90.12 119 GLN A O 1
ATOM 948 N N . VAL A 1 120 ? -7.122 1.033 10.246 1.00 87.38 120 VAL A N 1
ATOM 949 C CA . VAL A 1 120 ? -8.132 2.075 10.073 1.00 87.38 120 VAL A CA 1
ATOM 950 C C . VAL A 1 120 ? -8.843 2.282 11.399 1.00 87.38 120 VAL A C 1
ATOM 952 O O . VAL A 1 120 ? -9.537 1.385 11.874 1.00 87.38 120 VAL A O 1
ATOM 955 N N . CYS A 1 121 ? -8.696 3.468 11.978 1.00 85.44 121 CYS A N 1
ATOM 956 C CA . CYS A 1 121 ? -9.441 3.888 13.156 1.00 85.44 121 CYS A CA 1
ATOM 957 C C . CYS A 1 121 ? -10.751 4.538 12.719 1.00 85.44 121 CYS A C 1
ATOM 959 O O . CYS A 1 121 ? -10.778 5.609 12.110 1.00 85.44 121 CYS A O 1
ATOM 961 N N . TYR A 1 122 ? -11.858 3.851 12.978 1.00 77.88 122 TYR A N 1
ATOM 962 C CA . TYR A 1 122 ? -13.176 4.323 12.606 1.00 77.88 122 TYR A CA 1
ATOM 963 C C . TYR A 1 122 ? -13.580 5.491 13.504 1.00 77.88 122 TYR A C 1
ATOM 965 O O . TYR A 1 122 ? -13.775 5.366 14.709 1.00 77.88 122 TYR A O 1
ATOM 973 N N . LEU A 1 123 ? -13.759 6.653 12.881 1.00 67.19 123 LEU A N 1
ATOM 974 C CA . LEU A 1 123 ? -14.147 7.884 13.572 1.00 67.19 123 LEU A CA 1
ATOM 975 C C . LEU A 1 123 ? -15.569 7.832 14.171 1.00 67.19 123 LEU A C 1
ATOM 977 O O . LEU A 1 123 ? -15.942 8.728 14.917 1.00 67.19 123 LEU A O 1
ATOM 981 N N . ALA A 1 124 ? -16.383 6.836 13.801 1.00 66.25 124 ALA A N 1
ATOM 982 C CA . ALA A 1 124 ? -17.781 6.728 14.226 1.00 66.25 124 ALA A CA 1
ATOM 983 C C . ALA A 1 124 ? -17.950 6.077 15.609 1.00 66.25 124 ALA A C 1
ATOM 985 O O . ALA A 1 124 ? -18.847 6.457 16.354 1.00 66.25 124 ALA A O 1
ATOM 986 N N . ASP A 1 125 ? -17.115 5.093 15.931 1.00 72.06 125 ASP A N 1
ATOM 987 C CA . ASP A 1 125 ? -17.198 4.261 17.137 1.00 72.06 125 ASP A CA 1
ATOM 988 C C . ASP A 1 125 ? -15.872 4.219 17.921 1.00 72.06 125 ASP A C 1
ATOM 990 O O . ASP A 1 125 ? -15.815 3.629 18.997 1.00 72.06 125 ASP A O 1
ATOM 994 N N . GLY A 1 126 ? -14.814 4.866 17.414 1.00 72.75 126 GLY A N 1
ATOM 995 C CA . GLY A 1 126 ? -13.494 4.914 18.047 1.00 72.75 126 GLY A CA 1
ATOM 996 C C . GLY A 1 126 ? -12.720 3.597 17.960 1.00 72.75 126 GLY A C 1
ATOM 997 O O . GLY A 1 126 ? -11.663 3.473 18.574 1.00 72.75 126 GLY A O 1
ATOM 998 N N . PHE A 1 127 ? -13.223 2.610 17.213 1.00 82.69 127 PHE A N 1
ATOM 999 C CA . PHE A 1 127 ? -12.592 1.302 17.097 1.00 82.69 127 PHE A CA 1
ATOM 1000 C C . PHE A 1 127 ? -11.590 1.272 15.939 1.00 82.69 127 PHE A C 1
ATOM 1002 O O . PHE A 1 127 ? -11.904 1.665 14.815 1.00 82.69 127 PHE A O 1
ATOM 1009 N N . CYS A 1 128 ? -10.388 0.750 16.188 1.00 86.06 128 CYS A N 1
ATOM 1010 C CA . CYS A 1 128 ? -9.383 0.548 15.150 1.00 86.06 128 CYS A CA 1
ATOM 1011 C C . CYS A 1 128 ? -9.405 -0.891 14.641 1.00 86.06 128 CYS A C 1
ATOM 1013 O O . CYS A 1 128 ? -9.316 -1.843 15.413 1.00 86.06 128 CYS A O 1
ATOM 1015 N N . ARG A 1 129 ? -9.491 -1.050 13.319 1.00 85.88 129 ARG A N 1
ATOM 1016 C CA . ARG A 1 129 ? -9.434 -2.345 12.645 1.00 85.88 129 ARG A CA 1
ATOM 1017 C C . ARG A 1 129 ? -8.179 -2.441 11.795 1.00 85.88 129 ARG A C 1
ATOM 1019 O O . ARG A 1 129 ? -7.929 -1.564 10.974 1.00 85.88 129 ARG A O 1
ATOM 1026 N N . THR A 1 130 ? -7.442 -3.531 11.956 1.00 88.12 130 THR A N 1
ATOM 1027 C CA . THR A 1 130 ? -6.262 -3.833 11.144 1.00 88.12 130 THR A CA 1
ATOM 1028 C C . THR A 1 130 ? -6.626 -4.789 10.012 1.00 88.12 130 THR A C 1
ATOM 1030 O O . THR A 1 130 ? -7.346 -5.768 10.213 1.00 88.12 130 THR A O 1
ATOM 1033 N N . TYR A 1 131 ? -6.134 -4.480 8.820 1.00 85.88 131 TYR A N 1
ATOM 1034 C CA . TYR A 1 131 ? -6.231 -5.266 7.603 1.00 85.88 131 TYR A CA 1
ATOM 1035 C C . TYR A 1 131 ? -4.820 -5.649 7.174 1.00 85.88 131 TYR A C 1
ATOM 1037 O O . TYR A 1 131 ? -4.066 -4.795 6.714 1.00 85.88 131 TYR A O 1
ATOM 1045 N N . THR A 1 132 ? -4.476 -6.925 7.293 1.00 87.50 132 THR A N 1
ATOM 1046 C CA . THR A 1 132 ? -3.243 -7.454 6.707 1.00 87.50 132 THR A CA 1
ATOM 1047 C C . THR A 1 132 ? -3.455 -7.595 5.214 1.00 87.50 132 THR A C 1
ATOM 1049 O O . THR A 1 132 ? -4.184 -8.480 4.774 1.00 87.50 132 THR A O 1
ATOM 1052 N N . LEU A 1 133 ? -2.886 -6.665 4.450 1.00 83.56 133 LEU A N 1
ATOM 1053 C CA . LEU A 1 133 ? -3.004 -6.627 2.995 1.00 83.56 133 LEU A CA 1
ATOM 1054 C C . LEU A 1 133 ? -2.059 -7.648 2.355 1.00 83.56 133 LEU A C 1
ATOM 1056 O O . LEU A 1 133 ? -2.403 -8.268 1.351 1.00 83.56 133 LEU A O 1
ATOM 1060 N N . VAL A 1 134 ? -0.879 -7.812 2.960 1.00 82.00 134 VAL A N 1
ATOM 1061 C CA . VAL A 1 134 ? 0.189 -8.721 2.534 1.00 82.00 134 VAL A CA 1
ATOM 1062 C C . VAL A 1 134 ? 0.864 -9.296 3.756 1.00 82.00 134 VAL A C 1
ATOM 1064 O O . VAL A 1 134 ? 1.257 -8.534 4.636 1.00 82.00 134 VAL A O 1
ATOM 1067 N N . ASP A 1 135 ? 1.064 -10.608 3.762 1.00 83.44 135 ASP A N 1
ATOM 1068 C CA . ASP A 1 135 ? 1.826 -11.291 4.800 1.00 83.44 135 ASP A CA 1
ATOM 1069 C C . ASP A 1 135 ? 3.011 -12.029 4.173 1.00 83.44 135 ASP A C 1
ATOM 1071 O O . ASP A 1 135 ? 2.818 -12.877 3.296 1.00 83.44 135 ASP A O 1
ATOM 1075 N N . ALA A 1 136 ? 4.226 -11.637 4.571 1.00 78.38 136 ALA A N 1
ATOM 1076 C CA . ALA A 1 136 ? 5.507 -12.250 4.208 1.00 78.38 136 ALA A CA 1
ATOM 1077 C C . ALA A 1 136 ? 5.622 -12.719 2.740 1.00 78.38 136 ALA A C 1
ATOM 1079 O O . ALA A 1 136 ? 6.170 -13.780 2.432 1.00 78.38 136 ALA A O 1
ATOM 1080 N N . THR A 1 137 ? 5.098 -11.927 1.806 1.00 77.25 137 THR A N 1
ATOM 1081 C CA . THR A 1 137 ? 5.020 -12.313 0.398 1.00 77.25 137 THR A CA 1
ATOM 1082 C C . THR A 1 137 ? 6.296 -11.934 -0.332 1.00 77.25 137 THR A C 1
ATOM 1084 O O . THR A 1 137 ? 6.749 -10.795 -0.250 1.00 77.25 137 THR A O 1
ATOM 1087 N N . ASN A 1 138 ? 6.849 -12.869 -1.105 1.00 78.19 138 ASN A N 1
ATOM 1088 C CA . ASN A 1 138 ? 8.006 -12.592 -1.947 1.00 78.19 138 ASN A CA 1
ATOM 1089 C C . ASN A 1 138 ? 7.587 -11.819 -3.199 1.00 78.19 138 ASN A C 1
ATOM 1091 O O . ASN A 1 138 ? 6.929 -12.374 -4.080 1.00 78.19 138 ASN A O 1
ATOM 1095 N N . ILE A 1 139 ? 8.028 -10.569 -3.307 1.00 76.69 139 ILE A N 1
ATOM 1096 C CA . ILE A 1 139 ? 7.962 -9.810 -4.556 1.00 76.69 139 ILE A CA 1
ATOM 1097 C C . ILE A 1 139 ? 9.314 -9.849 -5.260 1.00 76.69 139 ILE A C 1
ATOM 1099 O O . ILE A 1 139 ? 10.381 -9.698 -4.656 1.00 76.69 139 ILE A O 1
ATOM 1103 N N . ALA A 1 140 ? 9.258 -10.079 -6.570 1.00 73.62 140 ALA A N 1
ATOM 1104 C CA . ALA A 1 140 ? 10.424 -9.992 -7.424 1.00 73.62 140 ALA A CA 1
ATOM 1105 C C . ALA A 1 140 ? 10.695 -8.522 -7.718 1.00 73.62 140 ALA A C 1
ATOM 1107 O O . ALA A 1 140 ? 9.906 -7.833 -8.370 1.00 73.62 140 ALA A O 1
ATOM 1108 N N . CYS A 1 141 ? 11.850 -8.049 -7.277 1.00 68.06 141 CYS A N 1
ATOM 1109 C CA . CYS A 1 141 ? 12.301 -6.728 -7.649 1.00 68.06 141 CYS A CA 1
ATOM 1110 C C . CYS A 1 141 ? 12.854 -6.845 -9.052 1.00 68.06 141 CYS A C 1
ATOM 1112 O O . CYS A 1 141 ? 13.969 -7.328 -9.265 1.00 68.06 141 CYS A O 1
ATOM 1114 N N . MET A 1 142 ? 12.070 -6.413 -10.040 1.00 57.78 142 MET A N 1
ATOM 1115 C CA . MET A 1 142 ? 12.671 -6.116 -11.324 1.00 57.78 142 MET A CA 1
ATOM 1116 C C . MET A 1 142 ? 13.685 -5.014 -11.053 1.00 57.78 142 MET A C 1
ATOM 1118 O O . MET A 1 142 ? 13.315 -3.859 -10.851 1.00 57.78 142 MET A O 1
ATOM 1122 N N . SER A 1 143 ? 14.963 -5.396 -11.033 1.00 47.91 143 SER A N 1
ATOM 1123 C CA . SER A 1 143 ? 16.078 -4.492 -11.247 1.00 47.91 143 SER A CA 1
ATOM 1124 C C . SER A 1 143 ? 15.727 -3.704 -12.497 1.00 47.91 143 SER A C 1
ATOM 1126 O O . SER A 1 143 ? 15.882 -4.157 -13.635 1.00 47.91 143 SER A O 1
ATOM 1128 N N . THR A 1 144 ? 15.173 -2.512 -12.304 1.00 46.53 144 THR A N 1
ATOM 1129 C CA . THR A 1 144 ? 15.231 -1.537 -13.356 1.00 46.53 144 THR A CA 1
ATOM 1130 C C . THR A 1 144 ? 16.691 -1.101 -13.326 1.00 46.53 144 THR A C 1
ATOM 1132 O O . THR A 1 144 ? 17.066 -0.108 -12.712 1.00 46.53 144 THR A O 1
ATOM 1135 N N . THR A 1 145 ? 17.564 -1.809 -14.064 1.00 42.06 145 THR A N 1
ATOM 1136 C CA . THR A 1 145 ? 18.543 -1.073 -14.873 1.00 42.06 145 THR A CA 1
ATOM 1137 C C . THR A 1 145 ? 17.687 -0.024 -15.515 1.00 42.06 145 THR A C 1
ATOM 1139 O O . THR A 1 145 ? 16.868 -0.431 -16.349 1.00 42.06 145 THR A O 1
ATOM 1142 N N . ARG A 1 146 ? 17.727 1.211 -14.972 1.00 40.72 146 ARG A N 1
ATOM 1143 C CA . ARG A 1 146 ? 16.770 2.283 -15.242 1.00 40.72 146 ARG A CA 1
ATOM 1144 C C . ARG A 1 146 ? 16.277 2.013 -16.634 1.00 40.72 146 ARG A C 1
ATOM 1146 O O . ARG A 1 146 ? 17.072 2.156 -17.573 1.00 40.72 146 ARG A O 1
ATOM 1153 N N . LYS A 1 147 ? 15.040 1.522 -16.800 1.00 43.47 147 LYS A N 1
ATOM 1154 C CA . LYS A 1 147 ? 14.407 1.584 -18.112 1.00 43.47 147 LYS A CA 1
ATOM 1155 C C . LYS A 1 147 ? 14.214 3.077 -18.232 1.00 43.47 147 LYS A C 1
ATOM 1157 O O . LYS A 1 147 ? 13.167 3.608 -17.892 1.00 43.47 147 LYS A O 1
ATOM 1162 N N . LYS A 1 148 ? 15.322 3.748 -18.570 1.00 41.72 148 LYS A N 1
ATOM 1163 C CA . LYS A 1 148 ? 15.541 5.134 -18.898 1.00 41.72 148 LYS A CA 1
ATOM 1164 C C . LYS A 1 148 ? 14.582 5.218 -20.024 1.00 41.72 148 LYS A C 1
ATOM 1166 O O . LYS A 1 148 ? 14.982 4.792 -21.103 1.00 41.72 148 LYS A O 1
ATOM 1171 N N . ARG A 1 149 ? 13.315 5.513 -19.685 1.00 43.81 149 ARG A N 1
ATOM 1172 C CA . ARG A 1 149 ? 12.123 5.386 -20.520 1.00 43.81 149 ARG A CA 1
ATOM 1173 C C . ARG A 1 149 ? 12.640 5.757 -21.867 1.00 43.81 149 ARG A C 1
ATOM 1175 O O . ARG A 1 149 ? 12.988 6.932 -21.988 1.00 43.81 149 ARG A O 1
ATOM 1182 N N . ARG A 1 150 ? 12.937 4.754 -22.719 1.00 46.72 150 ARG A N 1
ATOM 1183 C CA . ARG A 1 150 ? 13.825 4.966 -23.872 1.00 46.72 150 ARG A CA 1
ATOM 1184 C C . ARG A 1 150 ? 13.065 6.039 -24.581 1.00 46.72 150 ARG A C 1
ATOM 1186 O O . ARG A 1 150 ? 11.937 5.741 -24.976 1.00 46.72 150 ARG A O 1
ATOM 1193 N N . ARG A 1 151 ? 13.537 7.297 -24.482 1.00 46.19 151 ARG A N 1
ATOM 1194 C CA . ARG A 1 151 ? 12.763 8.462 -24.917 1.00 46.19 151 ARG A CA 1
ATOM 1195 C C . ARG A 1 151 ? 12.440 8.030 -26.316 1.00 46.19 151 ARG A C 1
ATOM 1197 O O . ARG A 1 151 ? 13.406 7.791 -27.042 1.00 46.19 151 ARG A O 1
ATOM 1204 N N . ARG A 1 152 ? 11.164 7.696 -26.594 1.00 46.69 152 ARG A N 1
ATOM 1205 C CA . ARG A 1 152 ? 10.783 7.137 -27.895 1.00 46.69 152 ARG A CA 1
ATOM 1206 C C . ARG A 1 152 ? 11.456 8.087 -28.845 1.00 46.69 152 ARG A C 1
ATOM 1208 O O . ARG A 1 152 ? 11.166 9.276 -28.692 1.00 46.69 152 ARG A O 1
ATOM 1215 N N . ALA A 1 153 ? 12.459 7.586 -29.582 1.00 46.97 153 ALA A N 1
ATOM 1216 C CA . ALA A 1 153 ? 13.430 8.426 -30.271 1.00 46.97 153 ALA A CA 1
ATOM 1217 C C . ALA A 1 153 ? 12.605 9.523 -30.906 1.00 46.97 153 ALA A C 1
ATOM 1219 O O . ALA A 1 153 ? 11.659 9.172 -31.616 1.00 46.97 153 ALA A O 1
ATOM 1220 N N . THR A 1 154 ? 12.784 10.759 -30.421 1.00 54.12 154 THR A N 1
ATOM 1221 C CA . THR A 1 154 ? 11.792 11.816 -30.602 1.00 54.12 154 THR A CA 1
ATOM 1222 C C . THR A 1 154 ? 11.464 11.816 -32.072 1.00 54.12 154 THR A C 1
ATOM 1224 O O . THR A 1 154 ? 12.375 12.074 -32.848 1.00 54.12 154 THR A O 1
ATOM 1227 N N . THR A 1 155 ? 10.255 11.381 -32.446 1.00 62.03 155 THR A N 1
ATOM 1228 C CA . THR A 1 155 ? 9.951 11.128 -33.854 1.00 62.03 155 THR A CA 1
ATOM 1229 C C . THR A 1 155 ? 10.205 12.440 -34.559 1.00 62.03 155 THR A C 1
ATOM 1231 O O . THR A 1 155 ? 9.520 13.420 -34.265 1.00 62.03 155 THR A O 1
ATOM 1234 N N . GLU A 1 156 ? 11.274 12.502 -35.350 1.00 68.62 156 GLU A N 1
ATOM 1235 C CA . GLU A 1 156 ? 11.652 13.763 -35.958 1.00 68.62 156 GLU A CA 1
ATOM 1236 C C . GLU A 1 156 ? 10.514 14.164 -36.892 1.00 68.62 156 GLU A C 1
ATOM 1238 O O . GLU A 1 156 ? 9.978 13.312 -37.615 1.00 68.62 156 GLU A O 1
ATOM 1243 N N . PRO A 1 157 ? 10.060 15.422 -36.813 1.00 76.44 157 PRO A N 1
ATOM 1244 C CA . PRO A 1 157 ? 8.970 15.872 -37.649 1.00 76.44 157 PRO A CA 1
ATOM 1245 C C . PRO A 1 157 ? 9.424 15.753 -39.107 1.00 76.44 157 PRO A C 1
ATOM 1247 O O . PRO A 1 157 ? 10.416 16.356 -39.516 1.00 76.44 157 PRO A O 1
ATOM 1250 N N . LYS A 1 158 ? 8.723 14.923 -39.884 1.00 79.81 158 LYS A N 1
ATOM 1251 C CA . LYS A 1 158 ? 9.011 14.762 -41.310 1.00 79.81 158 LYS A CA 1
ATOM 1252 C C . LYS A 1 158 ? 8.703 16.073 -42.027 1.00 79.81 158 LYS A C 1
ATOM 1254 O O . LYS A 1 158 ? 7.704 16.727 -41.733 1.00 79.81 158 LYS A O 1
ATOM 1259 N N . VAL A 1 159 ? 9.562 16.441 -42.970 1.00 79.88 159 VAL A N 1
AT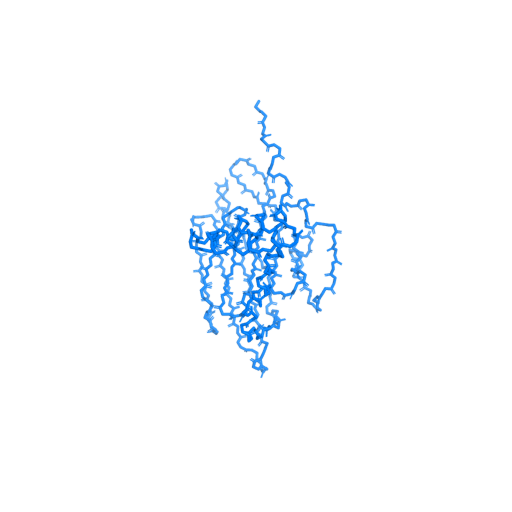OM 1260 C CA . VAL A 1 159 ? 9.429 17.683 -43.742 1.00 79.88 159 VAL A CA 1
ATOM 1261 C C . VAL A 1 159 ? 8.250 17.602 -44.721 1.00 79.88 159 VAL A C 1
ATOM 1263 O O . VAL A 1 159 ? 7.547 18.582 -44.920 1.00 79.88 159 VAL A O 1
ATOM 1266 N N . SER A 1 160 ? 7.950 16.397 -45.219 1.00 79.06 160 SER A N 1
ATOM 1267 C CA . SER A 1 160 ? 6.854 16.122 -46.158 1.00 79.06 160 SER A CA 1
ATOM 1268 C C . SER A 1 160 ? 5.441 16.221 -45.564 1.00 79.06 160 SER A C 1
ATOM 1270 O O . SER A 1 160 ? 4.470 16.218 -46.310 1.00 79.06 160 SER A O 1
ATOM 1272 N N . ASP A 1 161 ? 5.296 16.244 -44.234 1.00 82.81 161 ASP A N 1
ATOM 1273 C CA . ASP A 1 161 ? 3.995 16.363 -43.559 1.00 82.81 161 ASP A CA 1
ATOM 1274 C C . ASP A 1 161 ? 4.075 17.434 -42.469 1.00 82.81 161 ASP A C 1
ATOM 1276 O O . ASP A 1 161 ? 4.218 17.155 -41.271 1.00 82.81 161 ASP A O 1
ATOM 1280 N N . PHE A 1 162 ? 3.977 18.686 -42.919 1.00 85.56 162 PHE A N 1
ATOM 1281 C CA . PHE A 1 162 ? 4.045 19.876 -42.076 1.00 85.56 162 PHE A CA 1
ATOM 1282 C C . PHE A 1 162 ? 3.046 19.835 -40.910 1.00 85.56 162 PHE A C 1
ATOM 1284 O O . PHE A 1 162 ? 3.381 20.140 -39.762 1.00 85.56 162 PHE A O 1
ATOM 1291 N N . LYS A 1 163 ? 1.805 19.407 -41.174 1.00 84.38 163 LYS A N 1
ATOM 1292 C CA . LYS A 1 163 ? 0.729 19.392 -40.174 1.00 84.38 163 LYS A CA 1
ATOM 1293 C C . LYS A 1 163 ? 0.999 18.360 -39.082 1.00 84.38 163 LYS A C 1
ATOM 1295 O O . LYS A 1 163 ? 0.759 18.635 -37.902 1.00 84.38 163 LYS A O 1
ATOM 1300 N N . HIS A 1 164 ? 1.494 17.179 -39.447 1.00 82.25 164 HIS A N 1
ATOM 1301 C CA . HIS A 1 164 ? 1.895 16.170 -38.474 1.00 82.25 164 HIS A CA 1
ATOM 1302 C C . HIS A 1 164 ? 3.151 16.593 -37.704 1.00 82.25 164 HIS A C 1
ATOM 1304 O O . HIS A 1 164 ? 3.190 16.455 -36.478 1.00 82.25 164 HIS A O 1
ATOM 1310 N N . GLY A 1 165 ? 4.135 17.189 -38.382 1.00 84.81 165 GLY A N 1
ATOM 1311 C CA . GLY A 1 165 ? 5.352 17.693 -37.752 1.00 84.81 165 GLY A CA 1
ATOM 1312 C C . GLY A 1 165 ? 5.087 18.775 -36.703 1.00 84.81 165 GLY A C 1
ATOM 1313 O O . GLY A 1 165 ? 5.568 18.671 -35.572 1.00 84.81 165 GLY A O 1
ATOM 1314 N N . MET A 1 166 ? 4.215 19.741 -37.001 1.00 86.81 166 MET A N 1
ATOM 1315 C CA . MET A 1 166 ? 3.815 20.776 -36.039 1.00 86.81 166 MET A CA 1
ATOM 1316 C C . MET A 1 166 ? 3.089 20.204 -34.814 1.00 86.81 166 MET A C 1
ATOM 1318 O O . MET A 1 166 ? 3.327 20.647 -33.686 1.00 86.81 166 MET A O 1
ATOM 1322 N N . ARG A 1 167 ? 2.250 19.171 -34.988 1.00 84.94 167 ARG A N 1
ATOM 1323 C CA . ARG A 1 167 ? 1.611 18.473 -33.855 1.00 84.94 167 ARG A CA 1
ATOM 1324 C C . ARG A 1 167 ? 2.633 17.787 -32.952 1.00 84.94 167 ARG A C 1
ATOM 1326 O O . ARG A 1 167 ? 2.459 17.799 -31.733 1.00 84.94 167 ARG A O 1
ATOM 1333 N N . ILE A 1 168 ? 3.686 17.202 -33.524 1.00 84.12 168 ILE A N 1
ATOM 1334 C CA . ILE A 1 168 ? 4.772 16.584 -32.753 1.00 84.12 168 ILE A CA 1
ATOM 1335 C C . ILE A 1 168 ? 5.498 17.643 -31.915 1.00 84.12 168 ILE A C 1
ATOM 1337 O O . ILE A 1 168 ? 5.686 17.431 -30.714 1.00 84.12 168 ILE A O 1
ATOM 1341 N N . LEU A 1 169 ? 5.858 18.785 -32.514 1.00 86.62 169 LEU A N 1
ATOM 1342 C CA . LEU A 1 169 ? 6.546 19.883 -31.822 1.00 86.62 169 LEU A CA 1
ATOM 1343 C C . LEU A 1 169 ? 5.719 20.443 -30.652 1.00 86.62 169 LEU A C 1
ATOM 1345 O O . LEU A 1 169 ? 6.248 20.612 -29.550 1.00 86.62 169 LEU A O 1
ATOM 1349 N N . MET A 1 170 ? 4.411 20.621 -30.855 1.00 83.00 170 MET A N 1
ATOM 1350 C CA . MET A 1 170 ? 3.474 21.073 -29.819 1.00 83.00 170 MET A CA 1
ATOM 1351 C C . MET A 1 170 ? 3.332 20.060 -28.685 1.00 83.00 170 MET A C 1
ATOM 1353 O O . MET A 1 170 ? 3.450 20.407 -27.509 1.00 83.00 170 MET A O 1
ATOM 1357 N N . LYS A 1 171 ? 3.146 18.779 -29.023 1.00 82.19 171 LYS A N 1
ATOM 1358 C CA . LYS A 1 171 ? 2.978 17.705 -28.036 1.00 82.19 171 LYS A CA 1
ATOM 1359 C C . LYS A 1 171 ? 4.209 17.537 -27.143 1.00 82.19 171 LYS A C 1
ATOM 1361 O O . LYS A 1 171 ? 4.064 17.182 -25.975 1.00 82.19 171 LYS A O 1
ATOM 1366 N N . ARG A 1 172 ? 5.409 17.800 -27.675 1.00 82.31 172 ARG A N 1
ATOM 1367 C CA . ARG A 1 172 ? 6.673 17.726 -26.924 1.00 82.31 172 ARG A CA 1
ATOM 1368 C C . ARG A 1 172 ? 7.099 19.050 -26.277 1.00 82.31 172 ARG A C 1
ATOM 1370 O O . ARG A 1 172 ? 8.156 19.065 -25.658 1.00 82.31 172 ARG A O 1
ATOM 1377 N N . LYS A 1 173 ? 6.302 20.123 -26.404 1.00 84.38 173 LYS A N 1
ATOM 1378 C CA . LYS A 1 173 ? 6.628 21.481 -25.927 1.00 84.38 173 LYS A CA 1
ATOM 1379 C C . LYS A 1 173 ? 8.026 21.929 -26.380 1.00 84.38 173 LYS A C 1
ATOM 1381 O O . LYS A 1 173 ? 8.855 22.312 -25.559 1.00 84.38 173 LYS A O 1
ATOM 1386 N N . ALA A 1 174 ? 8.290 21.806 -27.683 1.00 83.88 174 ALA A N 1
ATOM 1387 C CA . ALA A 1 174 ? 9.575 22.174 -28.274 1.00 83.88 174 ALA A CA 1
ATOM 1388 C C . ALA A 1 174 ? 9.946 23.638 -27.972 1.00 83.88 174 ALA A C 1
ATOM 1390 O O . ALA A 1 174 ? 9.075 24.485 -27.766 1.00 83.88 174 ALA A O 1
ATOM 1391 N N . SER A 1 175 ? 11.240 23.938 -27.946 1.00 84.75 175 SER A N 1
ATOM 1392 C CA . SER A 1 175 ? 11.728 25.303 -27.745 1.00 84.75 175 SER A CA 1
ATOM 1393 C C . SER A 1 175 ? 11.460 26.187 -28.967 1.00 84.75 175 SER A C 1
ATOM 1395 O O . SER A 1 175 ? 11.360 25.704 -30.096 1.00 84.75 175 SER A O 1
ATOM 1397 N N . SER A 1 176 ? 11.416 27.507 -28.771 1.00 85.12 176 SER A N 1
ATOM 1398 C CA . SER A 1 176 ? 11.230 28.475 -29.864 1.00 85.12 176 SER A CA 1
ATOM 1399 C C . SER A 1 176 ? 12.286 28.352 -30.969 1.00 85.12 176 SER A C 1
ATOM 1401 O O . SER A 1 176 ? 11.996 28.657 -32.123 1.00 85.12 176 SER A O 1
ATOM 1403 N N . LYS A 1 177 ? 13.498 27.886 -30.632 1.00 85.69 177 LYS A N 1
ATOM 1404 C CA . LYS A 1 177 ? 14.568 27.609 -31.599 1.00 85.69 177 LYS A CA 1
ATOM 1405 C C . LYS A 1 177 ? 14.225 26.411 -32.489 1.00 85.69 177 LYS A C 1
ATOM 1407 O O . LYS A 1 177 ? 14.296 26.517 -33.703 1.00 85.69 177 LYS A O 1
ATOM 1412 N N . GLU A 1 178 ? 13.747 25.317 -31.900 1.00 82.50 178 GLU A N 1
ATOM 1413 C CA . GLU A 1 178 ? 13.367 24.111 -32.649 1.00 82.50 178 GLU A CA 1
ATOM 1414 C C . GLU A 1 178 ? 12.175 24.331 -33.591 1.00 82.50 178 GLU A C 1
ATOM 1416 O O . GLU A 1 178 ? 12.104 23.698 -34.642 1.00 82.50 178 GLU A O 1
ATOM 1421 N N . TYR A 1 179 ? 11.239 25.219 -33.236 1.00 85.00 179 TYR A N 1
ATOM 1422 C CA . TYR A 1 179 ? 10.155 25.605 -34.145 1.00 85.00 179 TYR A CA 1
ATOM 1423 C C . TYR A 1 179 ? 10.676 26.330 -35.384 1.00 85.00 179 TYR A C 1
ATOM 1425 O O . TYR A 1 179 ? 10.249 26.011 -36.492 1.00 85.00 179 TYR A O 1
ATOM 1433 N N . LYS A 1 180 ? 11.599 27.282 -35.203 1.00 87.00 180 LYS A N 1
ATOM 1434 C CA . LYS A 1 180 ? 12.200 28.032 -36.313 1.00 87.00 180 LYS A CA 1
ATOM 1435 C C . LYS A 1 180 ? 13.004 27.108 -37.224 1.00 87.00 180 LYS A C 1
ATOM 1437 O O . LYS A 1 180 ? 12.722 27.059 -38.414 1.00 87.00 180 LYS A O 1
ATOM 1442 N N . ASP A 1 181 ? 13.872 26.282 -36.642 1.00 87.50 181 ASP A N 1
ATOM 1443 C CA . ASP A 1 181 ? 14.697 25.332 -37.395 1.00 87.50 181 ASP A CA 1
ATOM 1444 C C . ASP A 1 181 ? 13.847 24.348 -38.228 1.00 87.50 181 ASP A C 1
ATOM 1446 O O . ASP A 1 181 ? 14.240 23.965 -39.328 1.00 87.50 181 ASP A O 1
ATOM 1450 N N . TYR A 1 182 ? 12.674 23.924 -37.736 1.00 87.38 182 TYR A N 1
ATOM 1451 C CA . TYR A 1 182 ? 11.763 23.067 -38.506 1.00 87.38 182 TYR A CA 1
ATOM 1452 C C . TYR A 1 182 ? 11.068 23.817 -39.647 1.00 87.38 182 TYR A C 1
ATOM 1454 O O . TYR A 1 182 ? 10.999 23.300 -40.760 1.00 87.38 182 TYR A O 1
ATOM 1462 N N . ILE A 1 183 ? 10.578 25.033 -39.390 1.00 86.62 183 ILE A N 1
ATOM 1463 C CA . ILE A 1 183 ? 9.928 25.865 -40.412 1.00 86.62 183 ILE A CA 1
ATOM 1464 C C . ILE A 1 183 ? 10.910 26.195 -41.542 1.00 86.62 183 ILE A C 1
ATOM 1466 O O . ILE A 1 183 ? 10.537 26.107 -42.709 1.00 86.62 183 ILE A O 1
ATOM 1470 N N . ASP A 1 184 ? 12.164 26.509 -41.218 1.00 87.12 184 ASP A N 1
ATOM 1471 C CA . ASP A 1 184 ? 13.190 26.819 -42.218 1.00 87.12 184 ASP A CA 1
ATOM 1472 C C . ASP A 1 184 ? 13.555 25.585 -43.061 1.00 87.12 184 ASP A C 1
ATOM 1474 O O . ASP A 1 184 ? 13.718 25.687 -44.275 1.00 87.12 184 ASP A O 1
ATOM 1478 N N . LYS A 1 185 ? 13.582 24.386 -42.460 1.00 85.19 185 LYS A N 1
ATOM 1479 C CA . LYS A 1 185 ? 13.761 23.122 -43.199 1.00 85.19 185 LYS A CA 1
ATOM 1480 C C . LYS A 1 185 ? 12.609 22.814 -44.154 1.00 85.19 185 LYS A C 1
ATOM 1482 O O . LYS A 1 185 ? 12.861 22.294 -45.233 1.00 85.19 185 LYS A O 1
ATOM 1487 N N . VAL A 1 186 ? 11.369 23.109 -43.763 1.00 86.31 186 VAL A N 1
ATOM 1488 C CA . VAL A 1 186 ? 10.187 22.922 -44.623 1.00 86.31 186 VAL A CA 1
ATOM 1489 C C . VAL A 1 186 ? 10.228 23.883 -45.803 1.00 86.31 186 VAL A C 1
ATOM 1491 O O . VAL A 1 186 ? 10.092 23.443 -46.938 1.00 86.31 186 VAL A O 1
ATOM 1494 N N . LYS A 1 187 ? 10.538 25.159 -45.555 1.00 83.00 187 LYS A N 1
ATOM 1495 C CA . LYS A 1 187 ? 10.698 26.160 -46.618 1.00 83.00 187 LYS A CA 1
ATOM 1496 C C . LYS A 1 187 ? 11.777 25.780 -47.633 1.00 83.00 187 LYS A C 1
ATOM 1498 O O . LYS A 1 187 ? 11.571 25.959 -48.823 1.00 83.00 187 LYS A O 1
ATOM 1503 N N . ASN A 1 188 ? 12.895 25.220 -47.173 1.00 78.31 188 ASN A N 1
ATOM 1504 C CA . ASN A 1 188 ? 13.995 24.803 -48.047 1.00 78.31 188 ASN A CA 1
ATOM 1505 C C . ASN A 1 188 ? 13.733 23.480 -48.794 1.00 78.31 188 ASN A C 1
ATOM 1507 O O . ASN A 1 188 ? 14.537 23.102 -49.636 1.00 78.31 188 ASN A O 1
ATOM 1511 N N . HIS A 1 189 ? 12.657 22.759 -48.466 1.00 73.88 189 HIS A N 1
ATOM 1512 C CA . HIS A 1 189 ? 12.249 21.514 -49.130 1.00 73.88 189 HIS A CA 1
ATOM 1513 C C . HIS A 1 189 ? 11.102 21.742 -50.136 1.00 73.88 189 HIS A C 1
ATOM 1515 O O . HIS A 1 189 ? 10.807 20.866 -50.944 1.00 73.88 189 HIS A O 1
ATOM 1521 N N . GLU A 1 190 ? 10.436 22.898 -50.096 1.00 58.50 190 GLU A N 1
ATOM 1522 C CA . GLU A 1 190 ? 9.423 23.310 -51.083 1.00 58.50 190 GLU A CA 1
ATOM 1523 C C . GLU A 1 190 ? 10.027 24.052 -52.298 1.00 58.50 190 GLU A C 1
ATOM 1525 O O . GLU A 1 190 ? 9.277 24.610 -53.099 1.00 58.50 190 GLU A O 1
ATOM 1530 N N . VAL A 1 191 ? 11.363 24.042 -52.446 1.00 50.06 191 VAL A N 1
ATOM 1531 C CA . VAL A 1 191 ? 12.116 24.548 -53.616 1.00 50.06 191 VAL A CA 1
ATOM 1532 C C . VAL A 1 191 ? 12.619 23.389 -54.466 1.00 50.06 191 VAL A C 1
ATOM 1534 O O . VAL A 1 191 ? 13.180 22.438 -53.876 1.00 50.06 191 VAL A O 1
#

Radius of gyration: 23.3 Å; chains: 1; bounding box: 49×46×72 Å

Secondary structure (DSSP, 8-state):
-PPPTTSTHHHHTSSS------S-PPPTTTTTTEEE-TTSSEEEEEEEEEETTEEEEEEEEEEEETTTEEEEEETTEEEEEEPPTT-EEEEEETTTEEEEEEEEEPSSTTEEEEEEEEEEE-TTT--EEEEEEEEEEEEE----S----------PPPTT-HHHHHHHHHHTT--HHHHHHHHHHHHTT--

Organism: Mytilus edulis (NCBI:txid6550)

Sequence (191 aa):
MQLPKNRLRYCLLIFDEQMHCCSVNLTGNVSDACSFTPDCQGITCCLPLKFINGQRKTSVTFNFISCTELEYSIERKVWQKSLETDKVVTENIGDTFQYNYSLTSGFDSSKYAVTVDLQVCYLADGFCRTYTLVDATNIACMSTTRKKRRRRATTEPKVSDFKHGMRILMKRKASSKEYKDYIDKVKNHEV

Foldseek 3Di:
DDDDPPQPPPQVVQPDDLDCCDPDQWDPVFNVFKHADNQNQKMWGFDFAQELVGTDTWIWMWGQQLVQKIWIDIRPDIDMDGADAPDWDWDDDPPFKIKTKHWYQDPDNFKTFIWIKIWGQHPNPRDIDIDGRHHRDIGGRPPCPPVVVVCPPLPQQDLVCPPVNVVSCVVVVHDPVSVVVSVVVNVVVVD